Protein AF-U6DXY3-F1 (afdb_monomer_lite)

pLDDT: mean 70.65, std 20.88, range [34.91, 96.94]

Structure (mmCIF, N/CA/C/O backbone):
data_AF-U6DXY3-F1
#
_entry.id   AF-U6DXY3-F1
#
loop_
_atom_site.group_PDB
_atom_site.id
_atom_site.type_symbol
_atom_site.label_atom_id
_atom_site.label_alt_id
_atom_site.label_comp_id
_atom_site.label_asym_id
_atom_site.label_entity_id
_atom_site.label_seq_id
_atom_site.pdbx_PDB_ins_code
_atom_site.Cartn_x
_atom_site.Cartn_y
_atom_site.Cartn_z
_atom_site.occupancy
_atom_site.B_iso_or_equiv
_atom_site.auth_seq_id
_atom_site.auth_comp_id
_atom_site.auth_asym_id
_atom_site.auth_atom_id
_atom_site.pdbx_PDB_model_num
ATOM 1 N N . PRO A 1 1 ? 0.715 0.674 -11.266 1.00 69.19 1 PRO A N 1
ATOM 2 C CA . PRO A 1 1 ? 0.629 0.935 -9.807 1.00 69.19 1 PRO A CA 1
ATOM 3 C C . PRO A 1 1 ? -0.336 -0.079 -9.189 1.00 69.19 1 PRO A C 1
ATOM 5 O O . PRO A 1 1 ? -1.337 -0.380 -9.832 1.00 69.19 1 PRO 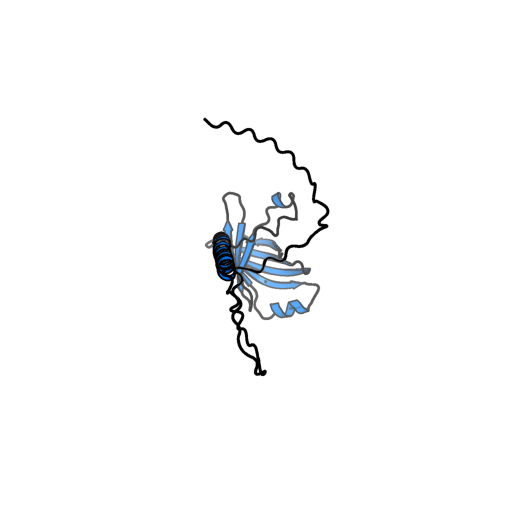A O 1
ATOM 8 N N . ALA A 1 2 ? -0.031 -0.620 -8.008 1.00 84.31 2 ALA A N 1
ATOM 9 C CA . ALA A 1 2 ? -0.928 -1.548 -7.319 1.00 84.31 2 ALA A CA 1
ATOM 10 C C . ALA A 1 2 ? -2.003 -0.777 -6.537 1.00 84.31 2 ALA A C 1
ATOM 12 O O . ALA A 1 2 ? -1.718 0.269 -5.950 1.00 84.31 2 ALA A O 1
ATOM 13 N N . MET A 1 3 ? -3.229 -1.293 -6.516 1.00 90.06 3 MET A N 1
ATOM 14 C CA . MET A 1 3 ? -4.355 -0.703 -5.792 1.00 90.06 3 MET A CA 1
ATOM 15 C C . MET A 1 3 ? -4.796 -1.637 -4.670 1.00 90.06 3 MET A C 1
ATOM 17 O O . MET A 1 3 ? -5.099 -2.799 -4.923 1.00 90.06 3 MET A O 1
ATOM 21 N N . LEU A 1 4 ? -4.872 -1.124 -3.441 1.00 92.75 4 LEU A N 1
ATOM 22 C CA . LEU A 1 4 ? -5.430 -1.842 -2.297 1.00 92.75 4 LEU A CA 1
ATOM 23 C C . LEU A 1 4 ? -6.865 -1.373 -2.043 1.00 92.75 4 LEU A C 1
ATOM 25 O O . LEU A 1 4 ? -7.102 -0.204 -1.736 1.00 92.75 4 LEU A O 1
ATOM 29 N N . ARG A 1 5 ? -7.822 -2.295 -2.126 1.00 92.38 5 ARG A N 1
ATOM 30 C CA . ARG A 1 5 ? -9.240 -2.037 -1.866 1.00 92.38 5 ARG A CA 1
ATOM 31 C C . ARG A 1 5 ? -9.693 -2.795 -0.628 1.00 92.38 5 ARG A C 1
ATOM 33 O O . ARG A 1 5 ? -9.629 -4.018 -0.593 1.00 92.38 5 ARG A O 1
ATOM 40 N N . VAL A 1 6 ? -10.219 -2.083 0.364 1.00 93.12 6 VAL A N 1
ATOM 41 C CA . VAL A 1 6 ? -10.892 -2.706 1.513 1.00 93.12 6 VAL A CA 1
ATOM 42 C C . VAL A 1 6 ? -12.271 -3.186 1.060 1.00 93.12 6 VAL A C 1
ATOM 44 O O . VAL A 1 6 ? -13.089 -2.391 0.599 1.00 93.12 6 VAL A O 1
ATOM 47 N N . THR A 1 7 ? -12.516 -4.490 1.148 1.00 94.38 7 THR A N 1
ATOM 48 C CA . THR A 1 7 ? -13.768 -5.133 0.714 1.00 94.38 7 THR A CA 1
ATOM 49 C C . THR A 1 7 ? -14.725 -5.385 1.871 1.00 94.38 7 THR A C 1
ATOM 51 O O . THR A 1 7 ? -15.931 -5.476 1.655 1.00 94.38 7 THR A O 1
ATOM 54 N N . GLY A 1 8 ? -14.219 -5.445 3.103 1.00 94.06 8 GLY A N 1
ATOM 55 C CA . GLY A 1 8 ? -15.051 -5.564 4.292 1.00 94.06 8 GLY A CA 1
ATOM 56 C C . GLY A 1 8 ? -14.311 -5.149 5.555 1.00 94.06 8 GLY A C 1
ATOM 57 O O . GLY A 1 8 ? -13.118 -5.403 5.699 1.00 94.06 8 GLY A O 1
ATOM 58 N N . PHE A 1 9 ? -15.036 -4.533 6.484 1.00 95.56 9 PHE A N 1
ATOM 59 C CA . PHE A 1 9 ? -14.537 -4.221 7.816 1.00 95.56 9 PHE A CA 1
ATOM 60 C C . PHE A 1 9 ? -15.581 -4.598 8.860 1.00 95.56 9 PHE A C 1
ATOM 62 O O . PHE A 1 9 ? -16.721 -4.136 8.809 1.00 95.56 9 PHE A O 1
ATOM 69 N N . GLN A 1 10 ? -15.192 -5.451 9.801 1.00 95.38 10 GLN A N 1
ATOM 70 C CA . GLN A 1 10 ? -16.027 -5.857 10.921 1.00 95.38 10 GLN A CA 1
ATOM 71 C C . GLN A 1 10 ? -15.566 -5.122 12.176 1.00 95.38 10 GLN A C 1
ATOM 73 O O . GLN A 1 10 ? -14.489 -5.383 12.697 1.00 95.38 10 GLN A O 1
ATOM 78 N N . VAL A 1 11 ? -16.404 -4.218 12.683 1.00 92.31 11 VAL A N 1
ATOM 79 C CA . VAL A 1 11 ? -16.050 -3.340 13.813 1.00 92.31 11 VAL A CA 1
ATOM 80 C C . VAL A 1 11 ? -15.867 -4.120 15.122 1.00 92.31 11 VAL A C 1
ATOM 82 O O . VAL A 1 11 ? -15.010 -3.777 15.922 1.00 92.31 11 VAL A O 1
ATOM 85 N N . VAL A 1 12 ? -16.650 -5.183 15.339 1.00 93.81 12 VAL A N 1
ATOM 86 C CA . VAL A 1 12 ? -16.700 -5.916 16.622 1.00 93.81 12 VAL A CA 1
ATOM 87 C C . VAL A 1 12 ? -15.406 -6.677 16.925 1.00 93.81 12 VAL A C 1
ATOM 89 O O . VAL A 1 12 ? -14.983 -6.747 18.071 1.00 93.81 12 VAL A O 1
ATOM 92 N N . ASN A 1 13 ? -14.786 -7.268 15.907 1.00 94.06 13 ASN A N 1
ATOM 93 C CA . ASN A 1 13 ? -13.568 -8.078 16.031 1.00 94.06 13 ASN A CA 1
ATOM 94 C C . ASN A 1 13 ? -12.378 -7.457 15.281 1.00 94.06 13 ASN A C 1
ATOM 96 O O . ASN A 1 13 ? -11.353 -8.111 15.098 1.00 94.06 13 ASN A O 1
ATOM 100 N N . SER A 1 14 ? -12.563 -6.230 14.794 1.00 95.69 14 SER A N 1
ATOM 101 C CA . SER A 1 14 ? -11.642 -5.483 13.946 1.00 95.69 14 SER A CA 1
ATOM 102 C C . SER A 1 14 ? -11.087 -6.250 12.743 1.00 95.69 14 SER A C 1
ATOM 104 O O . SER A 1 14 ? -9.981 -5.958 12.281 1.00 95.69 14 SER A O 1
ATOM 106 N N . LYS A 1 15 ? -11.827 -7.233 12.215 1.00 96.94 15 LYS A N 1
ATOM 107 C CA . LYS A 1 15 ? -11.388 -7.980 11.034 1.00 96.94 15 LYS A CA 1
ATOM 108 C C . LYS A 1 15 ? -11.514 -7.127 9.783 1.00 96.94 15 LYS A C 1
ATOM 110 O O . LYS A 1 15 ? -12.548 -6.500 9.541 1.00 96.94 15 LYS A O 1
ATOM 115 N N . VAL A 1 16 ? -10.473 -7.160 8.965 1.00 96.69 16 VAL A N 1
ATOM 116 C CA . VAL A 1 16 ? -10.389 -6.437 7.698 1.00 96.69 16 VAL A CA 1
ATOM 117 C C . VAL A 1 16 ? -10.216 -7.444 6.576 1.00 96.69 16 VAL A C 1
ATOM 119 O O . VAL A 1 16 ? -9.318 -8.279 6.631 1.00 96.69 16 VAL A O 1
ATOM 122 N N . ASN A 1 17 ? -11.045 -7.329 5.548 1.00 96.56 17 ASN A N 1
ATOM 123 C CA . ASN A 1 17 ? -10.852 -8.009 4.278 1.00 96.56 17 ASN A CA 1
ATOM 124 C C . ASN A 1 17 ? -10.470 -6.970 3.232 1.00 96.56 17 ASN A C 1
ATOM 126 O O . ASN A 1 17 ? -11.086 -5.902 3.143 1.00 96.56 17 ASN A O 1
ATOM 130 N N . ALA A 1 18 ? -9.457 -7.287 2.438 1.00 95.56 18 ALA A N 1
ATOM 131 C CA . ALA A 1 18 ? -8.990 -6.425 1.373 1.00 95.56 18 ALA A CA 1
ATOM 132 C C . ALA A 1 18 ? -8.620 -7.239 0.133 1.00 95.56 18 ALA A C 1
ATOM 134 O O . ALA A 1 18 ? -8.428 -8.455 0.171 1.00 95.56 18 ALA A O 1
ATOM 135 N N . THR A 1 19 ? -8.552 -6.566 -1.003 1.00 93.94 19 THR A N 1
ATOM 136 C CA . THR A 1 19 ? -8.085 -7.138 -2.261 1.00 93.94 19 THR A CA 1
ATOM 137 C C . THR A 1 19 ? -7.110 -6.158 -2.879 1.00 93.94 19 THR A C 1
ATOM 139 O O . THR A 1 19 ? -7.406 -4.967 -2.992 1.00 93.94 19 THR A O 1
ATOM 142 N N . MET A 1 20 ? -5.927 -6.653 -3.212 1.00 91.25 20 MET A N 1
ATOM 143 C CA . MET A 1 20 ? -4.909 -5.904 -3.923 1.00 91.25 20 MET A CA 1
ATOM 144 C C . MET A 1 20 ? -4.920 -6.326 -5.382 1.00 91.25 20 MET A C 1
ATOM 146 O O . MET A 1 20 ? -4.893 -7.516 -5.680 1.00 91.25 20 MET A O 1
ATOM 150 N N . ILE A 1 21 ? -4.971 -5.344 -6.270 1.00 88.38 21 ILE A N 1
ATOM 151 C CA . ILE A 1 21 ? -4.999 -5.556 -7.712 1.00 88.38 21 ILE A CA 1
ATOM 152 C C . ILE A 1 21 ? -3.763 -4.895 -8.295 1.00 88.38 21 ILE A C 1
ATOM 154 O O . ILE A 1 21 ? -3.490 -3.719 -8.028 1.00 88.38 21 ILE A O 1
ATOM 158 N N . ASP A 1 22 ? -3.019 -5.658 -9.082 1.00 81.31 22 ASP A N 1
ATOM 159 C CA . ASP A 1 22 ? -1.880 -5.158 -9.833 1.00 81.31 22 ASP A CA 1
ATOM 160 C C . ASP A 1 22 ? -2.216 -4.978 -11.325 1.00 81.31 22 ASP A C 1
ATOM 162 O O . ASP A 1 22 ? -3.145 -5.582 -11.858 1.00 81.31 22 ASP A O 1
ATOM 166 N N . HIS A 1 23 ? -1.433 -4.153 -12.024 1.00 76.62 23 HIS A N 1
ATOM 167 C CA . HIS A 1 23 ? -1.570 -3.891 -13.465 1.00 76.62 23 HIS A CA 1
ATOM 168 C C . HIS A 1 23 ? -1.415 -5.147 -14.340 1.00 76.62 23 HIS A C 1
ATOM 170 O O . HIS A 1 23 ? -1.878 -5.168 -15.477 1.00 76.62 23 HIS A O 1
ATOM 176 N N . SER A 1 24 ? -0.792 -6.197 -13.804 1.00 75.00 24 SER A N 1
ATOM 177 C CA . SER A 1 24 ? -0.668 -7.519 -14.423 1.00 75.00 24 SER A CA 1
ATOM 178 C C . SER A 1 24 ? -1.974 -8.334 -14.444 1.00 75.00 24 SER A C 1
ATOM 180 O O . SER A 1 24 ? -2.000 -9.424 -15.016 1.00 75.00 24 SER A O 1
ATOM 182 N N . GLY A 1 25 ? -3.055 -7.838 -13.827 1.00 77.19 25 GLY A N 1
ATOM 183 C CA . GLY A 1 25 ? -4.315 -8.575 -13.674 1.00 77.19 25 GLY A CA 1
ATOM 184 C C . GLY A 1 25 ? -4.266 -9.641 -12.576 1.00 77.19 25 GLY A C 1
ATOM 185 O O . GLY A 1 25 ? -5.143 -10.499 -12.510 1.00 77.19 25 GLY A O 1
ATOM 186 N N . VAL A 1 26 ? -3.233 -9.611 -11.730 1.00 83.88 26 VAL A N 1
ATOM 187 C CA . VAL A 1 26 ? -3.142 -10.449 -10.533 1.00 83.88 26 VAL A CA 1
ATOM 188 C C . VAL A 1 26 ? -3.966 -9.812 -9.417 1.00 83.88 26 VAL A C 1
ATOM 190 O O . VAL A 1 26 ? -3.775 -8.642 -9.071 1.00 83.88 26 VAL A O 1
ATOM 193 N N . GLU A 1 27 ? -4.853 -10.610 -8.837 1.00 89.25 27 GLU A N 1
ATOM 194 C CA . GLU A 1 27 ? -5.651 -10.279 -7.667 1.00 89.25 27 GLU A CA 1
ATOM 195 C C . GLU A 1 27 ? -5.132 -11.048 -6.453 1.00 89.25 27 GLU A C 1
ATOM 197 O O . GLU A 1 27 ? -5.013 -12.274 -6.452 1.00 89.25 27 GLU A O 1
ATOM 202 N N . VAL A 1 28 ? -4.827 -10.314 -5.390 1.00 89.62 28 VAL A N 1
ATOM 203 C CA . VAL A 1 28 ? -4.343 -10.858 -4.124 1.00 89.62 28 VAL A CA 1
ATOM 204 C C . VAL A 1 28 ? -5.384 -10.569 -3.057 1.00 89.62 28 VAL A C 1
ATOM 206 O O . VAL A 1 28 ? -5.652 -9.411 -2.726 1.00 89.62 28 VAL A O 1
ATOM 209 N N . HIS A 1 29 ? -5.971 -11.617 -2.494 1.00 92.25 29 HIS A N 1
ATOM 210 C CA . HIS A 1 29 ? -6.933 -11.488 -1.413 1.00 92.25 29 HIS A CA 1
ATOM 211 C C . HIS A 1 29 ? -6.234 -11.545 -0.058 1.00 92.25 29 HIS A C 1
ATOM 213 O O . HIS A 1 29 ? -5.431 -12.437 0.239 1.00 92.25 29 HIS A O 1
ATOM 219 N N . LEU A 1 30 ? -6.571 -10.557 0.762 1.00 94.19 30 LEU A N 1
ATOM 220 C CA . LEU A 1 30 ? -5.944 -10.281 2.040 1.00 94.19 30 LEU A CA 1
ATOM 221 C C . LEU A 1 30 ? -6.999 -10.294 3.145 1.00 94.19 30 LEU A C 1
ATOM 223 O O . LEU A 1 30 ? -8.102 -9.766 2.976 1.00 94.19 30 LEU A O 1
ATOM 227 N N . ALA A 1 31 ? -6.645 -10.867 4.287 1.00 95.75 31 ALA A N 1
ATOM 228 C CA . ALA A 1 31 ? -7.457 -10.855 5.495 1.00 95.75 31 ALA A CA 1
ATOM 229 C C . ALA A 1 31 ? -6.582 -10.484 6.689 1.00 95.75 31 ALA A C 1
ATOM 231 O O . ALA A 1 31 ? -5.403 -10.828 6.742 1.00 95.75 31 ALA A O 1
ATOM 232 N N . GLY A 1 32 ? -7.139 -9.755 7.644 1.00 96.06 32 GLY A N 1
ATOM 233 C CA . GLY A 1 32 ? -6.320 -9.126 8.661 1.00 96.06 32 GLY A CA 1
ATOM 234 C C . GLY A 1 32 ? -7.082 -8.565 9.840 1.00 96.06 32 GLY A C 1
ATOM 235 O O . GLY A 1 32 ? -8.293 -8.757 9.974 1.00 96.06 32 GLY A O 1
ATOM 236 N N . ILE A 1 33 ? -6.345 -7.866 10.697 1.00 96.38 33 ILE A N 1
ATOM 237 C CA . ILE A 1 33 ? -6.865 -7.245 11.914 1.00 96.38 33 ILE A CA 1
ATOM 238 C C . ILE A 1 33 ? -6.372 -5.802 11.977 1.00 96.38 33 ILE A C 1
ATOM 240 O O . ILE A 1 33 ? -5.185 -5.530 11.784 1.00 96.38 33 ILE A O 1
ATOM 244 N N . TYR A 1 34 ? -7.297 -4.894 12.269 1.00 96.69 34 TYR A N 1
ATOM 245 C CA . TYR A 1 34 ? -7.006 -3.503 12.584 1.00 96.69 34 TYR A CA 1
ATOM 246 C C . TYR A 1 34 ? -6.997 -3.294 14.100 1.00 96.69 34 TYR A C 1
ATOM 248 O O . TYR A 1 34 ? -7.973 -3.583 14.787 1.00 96.69 34 TYR A O 1
ATOM 256 N N . LYS A 1 35 ? -5.907 -2.773 14.644 1.00 96.19 35 LYS A N 1
ATOM 257 C CA . LYS A 1 35 ? -5.818 -2.376 16.047 1.00 96.19 35 LYS A CA 1
ATOM 258 C C . LYS A 1 35 ? -5.971 -0.870 16.124 1.00 96.19 35 LYS A C 1
ATOM 260 O O . LYS A 1 35 ? -5.263 -0.115 15.462 1.00 96.19 35 LYS A O 1
ATOM 265 N N . LYS A 1 36 ? -6.963 -0.427 16.889 1.00 92.25 36 LYS A N 1
ATOM 266 C CA . LYS A 1 36 ? -7.304 0.995 16.973 1.00 92.25 36 LYS A CA 1
ATOM 267 C C . LYS A 1 36 ? -6.374 1.730 17.937 1.00 92.25 36 LYS A C 1
ATOM 269 O O . LYS A 1 36 ? -6.179 2.929 17.783 1.00 92.25 36 LYS A O 1
ATOM 274 N N . GLU A 1 37 ? -5.831 1.017 18.917 1.00 93.75 37 GLU A N 1
ATOM 275 C CA . GLU A 1 37 ? -5.010 1.545 20.007 1.00 93.75 37 GLU A CA 1
ATOM 276 C C . GLU A 1 37 ? -3.726 2.200 19.485 1.00 93.75 37 GLU A C 1
ATOM 278 O O . GLU A 1 37 ? -3.315 3.244 19.986 1.00 93.75 37 GLU A O 1
ATOM 283 N N . ASP A 1 38 ? -3.129 1.604 18.457 1.00 94.88 38 ASP A N 1
ATOM 284 C CA . ASP A 1 38 ? -1.879 2.018 17.820 1.00 94.88 38 ASP A CA 1
ATOM 285 C C . ASP A 1 38 ? -2.046 2.323 16.320 1.00 94.88 38 ASP A C 1
ATOM 287 O O . ASP A 1 38 ? -1.066 2.594 15.633 1.00 94.88 38 ASP A O 1
ATOM 291 N N . PHE A 1 39 ? -3.282 2.322 15.807 1.00 94.62 39 PHE A N 1
ATOM 292 C CA . PHE A 1 39 ? -3.605 2.483 14.382 1.00 94.62 39 PHE A CA 1
ATOM 293 C C . PHE A 1 39 ? -2.899 1.464 13.477 1.00 94.62 39 PHE A C 1
ATOM 295 O O . PHE A 1 39 ? -2.573 1.750 12.321 1.00 94.62 39 PHE A O 1
ATOM 302 N N . HIS A 1 40 ? -2.646 0.268 13.993 1.00 96.56 40 HIS A N 1
ATOM 303 C CA . HIS A 1 40 ? -1.897 -0.763 13.301 1.00 96.56 40 HIS A CA 1
ATOM 304 C C . HIS A 1 40 ? -2.805 -1.654 12.450 1.00 96.56 40 HIS A C 1
ATOM 306 O O . HIS A 1 40 ? -3.839 -2.143 12.905 1.00 96.56 40 HIS A O 1
ATOM 312 N N . LEU A 1 41 ? -2.412 -1.904 11.205 1.00 96.50 41 LEU A N 1
ATOM 313 C CA . LEU A 1 41 ? -3.133 -2.759 10.271 1.00 96.50 41 LEU A CA 1
ATOM 314 C C . LEU A 1 41 ? -2.207 -3.852 9.741 1.00 96.50 41 LEU A C 1
ATOM 316 O O . LEU A 1 41 ? -1.267 -3.584 8.987 1.00 96.50 41 LEU A O 1
ATOM 320 N N . LEU A 1 42 ? -2.540 -5.094 10.092 1.00 96.12 42 LEU A N 1
ATOM 321 C CA . LEU A 1 42 ? -1.882 -6.289 9.582 1.00 96.12 42 LEU A CA 1
ATOM 322 C C . LEU A 1 42 ? -2.817 -7.000 8.605 1.00 96.12 42 LEU A C 1
ATOM 324 O O . LEU A 1 42 ? -3.895 -7.430 9.010 1.00 96.12 42 LEU A O 1
ATOM 328 N N . LEU A 1 43 ? -2.397 -7.152 7.351 1.00 96.06 43 LEU A N 1
ATOM 329 C CA . LEU A 1 43 ? -3.132 -7.854 6.297 1.00 96.06 43 LEU A CA 1
ATOM 330 C C . LEU A 1 43 ? -2.306 -9.033 5.781 1.00 96.06 43 LEU A C 1
ATOM 332 O O . LEU A 1 43 ? -1.242 -8.836 5.207 1.00 96.06 43 LEU A O 1
ATOM 336 N N . GLN A 1 44 ? -2.796 -10.255 5.947 1.00 93.69 44 GLN A N 1
ATOM 337 C CA . GLN A 1 44 ? -2.138 -11.473 5.485 1.00 93.69 44 GLN A CA 1
ATOM 338 C C . GLN A 1 44 ? -2.761 -11.972 4.183 1.00 93.69 44 GLN A C 1
ATOM 340 O O . GLN A 1 44 ? -3.984 -11.961 4.023 1.00 93.69 44 GLN A O 1
ATOM 345 N N . VAL A 1 45 ? -1.919 -12.424 3.257 1.00 91.12 45 VAL A N 1
ATOM 346 C CA . VAL A 1 45 ? -2.364 -13.030 2.000 1.00 91.12 45 VAL A CA 1
ATOM 347 C C . VAL A 1 45 ? -2.904 -14.429 2.279 1.00 91.12 45 VAL A C 1
ATOM 349 O O . VAL A 1 45 ? -2.223 -15.237 2.907 1.00 91.12 45 VAL A O 1
ATOM 352 N N . TYR A 1 46 ? -4.110 -14.728 1.795 1.00 89.06 46 TYR A N 1
ATOM 353 C CA . TYR A 1 46 ? -4.692 -16.073 1.908 1.00 89.06 46 TYR A CA 1
ATOM 354 C C . TYR A 1 46 ? -5.022 -16.706 0.556 1.00 89.06 46 TYR A C 1
ATOM 356 O O . TYR A 1 46 ? -5.128 -17.926 0.457 1.00 89.06 46 TYR A O 1
ATOM 364 N N . GLN A 1 47 ? -5.193 -15.897 -0.490 1.00 87.19 47 GLN A N 1
ATOM 365 C CA . GLN A 1 47 ? -5.522 -16.388 -1.821 1.00 87.19 47 GLN A CA 1
ATOM 366 C C . GLN A 1 47 ? -4.973 -15.445 -2.884 1.00 87.19 47 GLN A C 1
AT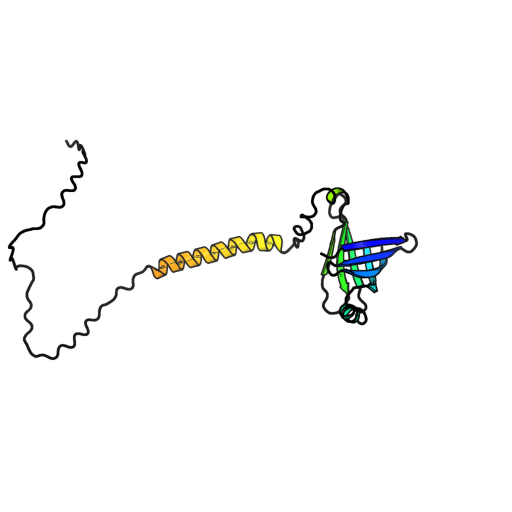OM 368 O O . GLN A 1 47 ? -4.968 -14.228 -2.709 1.00 87.19 47 GLN A O 1
ATOM 373 N N . ILE A 1 48 ? -4.525 -16.023 -3.994 1.00 85.00 48 ILE A N 1
ATOM 374 C CA . ILE A 1 48 ? -4.049 -15.294 -5.165 1.00 85.00 48 ILE A CA 1
ATOM 375 C C . ILE A 1 48 ? -4.726 -15.880 -6.390 1.00 85.00 48 ILE A C 1
ATOM 377 O O . ILE A 1 48 ? -4.732 -17.099 -6.576 1.00 85.00 48 ILE A O 1
ATOM 381 N N . THR A 1 49 ? -5.263 -14.998 -7.218 1.00 83.94 49 THR A N 1
ATOM 382 C CA . THR A 1 49 ? -5.966 -15.320 -8.454 1.00 83.94 49 THR A CA 1
ATOM 383 C C . THR A 1 49 ? -5.310 -14.522 -9.576 1.00 83.94 49 THR A C 1
ATOM 385 O O . THR A 1 49 ? -5.096 -13.323 -9.433 1.00 83.94 49 THR A O 1
ATOM 388 N N . GLY A 1 50 ? -4.952 -15.144 -10.698 1.00 77.12 50 GLY A N 1
ATOM 389 C CA . GLY A 1 50 ? -4.350 -14.401 -11.804 1.00 77.12 50 GLY A CA 1
ATOM 390 C C . GLY A 1 50 ? -4.129 -15.236 -13.064 1.00 77.12 50 GLY A C 1
ATOM 391 O O . GLY A 1 50 ? -4.138 -16.464 -12.994 1.00 77.12 50 GLY A O 1
ATOM 392 N N . PRO A 1 51 ? -3.912 -14.579 -14.217 1.00 69.44 51 PRO A N 1
ATOM 393 C CA . PRO A 1 51 ? -3.813 -15.234 -15.525 1.00 69.44 51 PRO A CA 1
ATOM 394 C C . PRO A 1 51 ? -2.537 -16.072 -15.723 1.00 69.44 51 PRO A C 1
ATOM 396 O O . PRO A 1 51 ? -2.447 -16.822 -16.690 1.00 69.44 51 PRO A O 1
ATOM 399 N N . VAL A 1 52 ? -1.546 -15.958 -14.831 1.00 61.03 52 VAL A N 1
ATOM 400 C CA . VAL A 1 52 ? -0.261 -16.663 -14.933 1.00 61.03 52 VAL A CA 1
ATOM 401 C C . VAL A 1 52 ? 0.033 -17.391 -13.617 1.00 61.03 52 VAL A C 1
ATOM 403 O O . VAL A 1 52 ? 0.434 -16.775 -12.630 1.00 61.03 52 VAL A O 1
ATOM 406 N N . GLU A 1 53 ? -0.116 -18.720 -13.612 1.00 58.59 53 GLU A N 1
ATOM 407 C CA . GLU A 1 53 ? 0.145 -19.599 -12.452 1.00 58.59 53 GLU A CA 1
ATOM 408 C C . GLU A 1 53 ? 1.576 -19.475 -11.886 1.00 58.59 53 GLU A C 1
ATOM 410 O O . GLU A 1 53 ? 1.811 -19.768 -10.715 1.00 58.59 53 GLU A O 1
ATOM 415 N N . ILE A 1 54 ? 2.534 -18.979 -12.681 1.00 55.84 54 ILE A N 1
ATOM 416 C CA . ILE A 1 54 ? 3.960 -18.852 -12.323 1.00 55.84 54 ILE A CA 1
ATOM 417 C C . ILE A 1 54 ? 4.180 -17.881 -11.146 1.00 55.84 54 ILE A C 1
ATOM 419 O O . ILE A 1 54 ? 5.139 -18.037 -10.388 1.00 55.84 54 ILE A O 1
ATOM 423 N N . PHE A 1 55 ? 3.284 -16.911 -10.929 1.00 57.75 55 PHE A N 1
ATOM 424 C CA . PHE A 1 55 ? 3.392 -16.010 -9.776 1.00 57.75 55 PHE A CA 1
ATOM 425 C C . PHE A 1 55 ? 2.957 -16.672 -8.470 1.00 57.75 55 PHE A C 1
ATOM 427 O O . PHE A 1 55 ? 3.507 -16.337 -7.428 1.00 57.75 55 PHE A O 1
ATOM 434 N N . VAL A 1 56 ? 2.053 -17.656 -8.507 1.00 58.53 56 VAL A N 1
ATOM 435 C CA . VAL A 1 56 ? 1.446 -18.263 -7.309 1.00 58.53 56 VAL A CA 1
ATOM 436 C C . VAL A 1 56 ? 2.489 -18.972 -6.434 1.00 58.53 56 VAL A C 1
ATOM 438 O O . VAL A 1 56 ? 2.376 -18.953 -5.209 1.00 58.53 56 VAL A O 1
ATOM 441 N N . ASN A 1 57 ? 3.552 -19.525 -7.031 1.00 55.94 57 ASN A N 1
ATOM 442 C CA . ASN A 1 57 ? 4.603 -20.213 -6.276 1.00 55.94 57 ASN A CA 1
ATOM 443 C C . ASN A 1 57 ? 5.469 -19.276 -5.421 1.00 55.94 57 ASN A C 1
ATOM 445 O O . ASN A 1 57 ? 5.893 -19.686 -4.350 1.00 55.94 57 ASN A O 1
ATOM 449 N N . LYS A 1 58 ? 5.689 -18.014 -5.822 1.00 56.81 58 LYS A N 1
ATOM 450 C CA . LYS A 1 58 ? 6.478 -17.065 -5.002 1.00 56.81 58 LYS A CA 1
ATOM 451 C C . LYS A 1 58 ? 5.772 -16.645 -3.711 1.00 56.81 58 LYS A C 1
ATOM 453 O O . LYS A 1 58 ? 6.413 -16.140 -2.801 1.00 56.81 58 LYS A O 1
ATOM 458 N N . PHE A 1 59 ? 4.456 -16.822 -3.646 1.00 60.53 59 PHE A N 1
ATOM 459 C CA . PHE A 1 59 ? 3.640 -16.378 -2.519 1.00 60.53 59 PHE A CA 1
ATOM 460 C C . PHE A 1 59 ? 3.156 -17.521 -1.623 1.00 60.53 59 PHE A C 1
ATOM 462 O O . PHE A 1 59 ? 2.728 -17.257 -0.501 1.00 60.53 59 PHE A O 1
ATOM 469 N N . LYS A 1 60 ? 3.199 -18.773 -2.099 1.00 57.72 60 LYS A N 1
ATOM 470 C CA . LYS A 1 60 ? 2.737 -19.939 -1.333 1.00 57.72 60 LYS A CA 1
ATOM 471 C C . LYS A 1 60 ? 3.639 -20.287 -0.146 1.00 57.72 60 LYS A C 1
ATOM 473 O O . LYS A 1 60 ? 3.112 -20.734 0.866 1.00 57.72 60 LYS A O 1
ATOM 478 N N . ASP A 1 61 ? 4.943 -20.036 -0.241 1.00 60.03 61 ASP A N 1
ATOM 479 C CA . ASP A 1 61 ? 5.903 -20.480 0.782 1.00 60.03 61 ASP A CA 1
ATOM 480 C C . ASP A 1 61 ? 6.238 -19.398 1.834 1.00 60.03 61 ASP A C 1
ATOM 482 O O . ASP A 1 61 ? 6.615 -19.708 2.965 1.00 60.03 61 ASP A O 1
ATOM 486 N N . ASP A 1 62 ? 6.012 -18.120 1.517 1.00 65.44 62 ASP A N 1
ATOM 487 C CA . ASP A 1 62 ? 6.621 -16.994 2.244 1.00 65.44 62 ASP A CA 1
ATOM 488 C C . ASP A 1 62 ? 5.745 -16.334 3.328 1.00 65.44 62 ASP A C 1
ATOM 490 O O . ASP A 1 62 ? 6.147 -15.321 3.900 1.00 65.44 62 ASP A O 1
ATOM 494 N N . HIS A 1 63 ? 4.562 -16.880 3.643 1.00 76.19 63 HIS A N 1
ATOM 495 C CA . HIS A 1 63 ? 3.640 -16.318 4.653 1.00 76.19 63 HIS A CA 1
ATOM 496 C C . HIS A 1 63 ? 3.451 -14.794 4.522 1.00 76.19 63 HIS A C 1
ATOM 498 O O . HIS A 1 63 ? 3.556 -14.042 5.495 1.00 76.19 63 HIS A O 1
ATOM 504 N N . TRP A 1 64 ? 3.187 -14.337 3.300 1.00 87.38 64 TRP A N 1
ATOM 505 C CA . TRP A 1 64 ? 3.162 -12.917 2.983 1.00 87.38 64 TRP A CA 1
ATOM 506 C C . TRP A 1 64 ? 2.158 -12.113 3.805 1.00 87.38 64 TRP A C 1
ATOM 508 O O . TRP A 1 64 ? 0.973 -12.456 3.881 1.00 87.38 64 TRP A O 1
ATOM 518 N N . ALA A 1 65 ? 2.613 -10.983 4.346 1.00 92.50 65 ALA A N 1
ATOM 519 C CA . ALA A 1 65 ? 1.744 -10.045 5.043 1.00 92.50 65 ALA A CA 1
ATOM 520 C C . ALA A 1 65 ? 2.185 -8.589 4.868 1.00 92.50 65 ALA A C 1
ATOM 522 O O . ALA A 1 65 ? 3.370 -8.282 4.804 1.00 92.50 65 ALA A O 1
ATOM 523 N N . LEU A 1 66 ? 1.222 -7.679 4.831 1.00 94.31 66 LEU A N 1
ATOM 524 C CA . LEU A 1 66 ? 1.427 -6.241 4.895 1.00 94.31 66 LEU A CA 1
ATOM 525 C C . LEU A 1 66 ? 1.263 -5.825 6.350 1.00 94.31 66 LEU A C 1
ATOM 527 O O . LEU A 1 66 ? 0.179 -5.957 6.918 1.00 94.31 66 LEU A O 1
ATOM 531 N N . ASP A 1 67 ? 2.348 -5.371 6.958 1.00 95.25 67 ASP A N 1
ATOM 532 C CA . ASP A 1 67 ? 2.378 -4.925 8.343 1.00 95.25 67 ASP A CA 1
ATOM 533 C C . ASP A 1 67 ? 2.701 -3.429 8.361 1.00 95.25 67 ASP A C 1
ATOM 535 O O . ASP A 1 67 ? 3.765 -3.021 7.890 1.00 95.25 67 ASP A O 1
ATOM 539 N N . GLY A 1 68 ? 1.772 -2.604 8.845 1.00 96.00 68 GLY A N 1
ATOM 540 C CA . GLY A 1 68 ? 1.927 -1.157 8.813 1.00 96.00 68 GLY A CA 1
ATOM 541 C C . GLY A 1 68 ? 0.955 -0.398 9.706 1.00 96.00 68 GLY A C 1
ATOM 542 O O . GLY A 1 68 ? 0.112 -0.979 10.383 1.00 96.00 68 GLY A O 1
ATOM 543 N N . HIS A 1 69 ? 1.059 0.927 9.669 1.00 96.06 69 HIS A N 1
ATOM 544 C CA . HIS A 1 69 ? 0.229 1.850 10.440 1.00 96.06 69 HIS A CA 1
ATOM 545 C C . HIS A 1 69 ? -0.605 2.733 9.516 1.00 96.06 69 HIS A C 1
ATOM 547 O O . HIS A 1 69 ? -0.178 3.071 8.406 1.00 96.06 69 HIS A O 1
ATOM 553 N N . VAL A 1 70 ? -1.792 3.105 9.990 1.00 93.12 70 VAL A N 1
ATOM 554 C CA . VAL A 1 70 ? -2.722 3.995 9.298 1.00 93.12 70 VAL A CA 1
ATOM 555 C C . VAL A 1 70 ? -2.665 5.380 9.937 1.00 93.12 70 VAL A C 1
ATOM 557 O O . VAL A 1 70 ? -2.955 5.535 11.119 1.00 93.12 70 VAL A O 1
ATOM 560 N N . SER A 1 71 ? -2.309 6.402 9.166 1.00 91.06 71 SER A N 1
ATOM 561 C CA . SER A 1 71 ? -2.216 7.790 9.629 1.00 91.06 71 SER A CA 1
ATOM 562 C C . SER A 1 71 ? -3.052 8.734 8.761 1.00 91.06 71 SER A C 1
ATOM 564 O O . SER A 1 71 ? -3.436 8.402 7.640 1.00 91.06 71 SER A O 1
ATOM 566 N N . SER A 1 72 ? -3.362 9.917 9.296 1.00 87.12 72 SER A N 1
ATOM 567 C CA . SER A 1 72 ? -3.986 11.018 8.554 1.00 87.12 72 SER A CA 1
ATOM 568 C C . SER A 1 72 ? -2.913 12.059 8.244 1.00 87.12 72 SER A C 1
ATOM 570 O O . SER A 1 72 ? -2.274 12.558 9.168 1.00 87.12 72 SER A O 1
ATOM 572 N N . GLU A 1 73 ? -2.701 12.383 6.969 1.00 74.62 73 GLU A N 1
ATOM 573 C CA . GLU A 1 73 ? -1.602 13.266 6.533 1.00 74.62 73 GLU A CA 1
ATOM 574 C C . GLU A 1 73 ? -1.907 14.756 6.763 1.00 74.62 73 GLU A C 1
ATOM 576 O O . GLU A 1 73 ? -1.005 15.573 6.925 1.00 74.62 73 GLU A O 1
ATOM 581 N N . SER A 1 74 ? -3.186 15.133 6.804 1.00 63.38 74 SER A N 1
ATOM 582 C CA . SER A 1 74 ? -3.604 16.527 6.963 1.00 63.38 74 SER A CA 1
ATOM 583 C C . SER A 1 74 ? -5.013 16.634 7.562 1.00 63.38 74 SER A C 1
ATOM 585 O O . SER A 1 74 ? -5.771 15.658 7.529 1.00 63.38 74 SER A O 1
ATOM 587 N N . PRO A 1 75 ? -5.425 17.821 8.051 1.00 59.09 75 PRO A N 1
ATOM 588 C CA . PRO A 1 75 ? -6.823 18.100 8.400 1.00 59.09 75 PRO A CA 1
ATOM 589 C C . PRO A 1 75 ? -7.801 17.981 7.208 1.00 59.09 75 PRO A C 1
ATOM 591 O O . PRO A 1 75 ? -9.006 18.110 7.406 1.00 59.09 75 PRO A O 1
ATOM 594 N N . GLY A 1 76 ? -7.304 17.721 5.988 1.00 59.28 76 GLY A N 1
ATOM 595 C CA . GLY A 1 76 ? -8.074 17.543 4.753 1.00 59.28 76 GLY A CA 1
ATOM 596 C C . GLY A 1 76 ? -8.538 16.111 4.450 1.00 59.28 76 GLY A C 1
ATOM 597 O O . GLY A 1 76 ? -9.181 15.902 3.428 1.00 59.28 76 GLY A O 1
ATOM 598 N N . GLY A 1 77 ? -8.261 15.127 5.317 1.00 67.19 77 GLY A N 1
ATOM 599 C CA . GLY A 1 77 ? -8.936 13.819 5.276 1.00 67.19 77 GLY A CA 1
ATOM 600 C C . GLY A 1 77 ? -8.306 12.735 4.391 1.00 67.19 77 GLY A C 1
ATOM 601 O O . GLY A 1 77 ? -8.967 11.737 4.094 1.00 67.19 77 GLY A O 1
ATOM 602 N N . THR A 1 78 ? -7.041 12.881 3.985 1.00 80.81 78 THR A N 1
ATOM 603 C CA . THR A 1 78 ? -6.303 11.805 3.304 1.00 80.81 78 THR A CA 1
ATOM 604 C C . THR A 1 78 ? -5.706 10.826 4.318 1.00 80.81 78 THR A C 1
ATOM 606 O O . THR A 1 78 ? -4.992 11.211 5.245 1.00 80.81 78 THR A O 1
ATOM 609 N N . PHE A 1 79 ? -6.006 9.537 4.133 1.00 87.19 79 PHE A N 1
ATOM 610 C CA . PHE A 1 79 ? -5.474 8.450 4.956 1.00 87.19 79 PHE A CA 1
ATOM 611 C C . PHE A 1 79 ? -4.318 7.761 4.239 1.00 87.19 79 PHE A C 1
ATOM 613 O O . PHE A 1 79 ? -4.423 7.455 3.049 1.00 87.19 79 PHE A O 1
ATOM 620 N N . ILE A 1 80 ? -3.248 7.479 4.973 1.00 91.88 80 ILE A N 1
ATOM 621 C CA . ILE A 1 80 ? -2.076 6.750 4.492 1.00 91.88 80 ILE A CA 1
ATOM 622 C C . ILE A 1 80 ? -1.969 5.450 5.270 1.00 91.88 80 ILE A C 1
ATOM 624 O O . ILE A 1 80 ? -2.074 5.449 6.490 1.00 91.88 80 ILE A O 1
ATOM 628 N N . TYR A 1 81 ? -1.728 4.352 4.568 1.00 93.94 81 TYR A N 1
ATOM 629 C CA . TYR A 1 81 ? -1.340 3.075 5.142 1.00 93.94 81 TYR A CA 1
ATOM 630 C C . TYR A 1 81 ? 0.090 2.751 4.712 1.00 93.94 81 TYR A C 1
ATOM 632 O O . TYR A 1 81 ? 0.338 2.483 3.538 1.00 93.94 81 TYR A O 1
ATOM 640 N N . GLN A 1 82 ? 1.034 2.797 5.649 1.00 94.81 82 GLN A N 1
ATOM 641 C CA . GLN A 1 82 ? 2.463 2.631 5.370 1.00 94.81 82 GLN A CA 1
ATOM 642 C C . GLN A 1 82 ? 3.100 1.598 6.290 1.00 94.81 82 GLN A C 1
ATOM 644 O O . GLN A 1 82 ? 2.748 1.502 7.467 1.00 94.81 82 GLN A O 1
ATOM 649 N N . GLY A 1 83 ? 4.058 0.840 5.771 1.00 94.44 83 GLY A N 1
ATOM 650 C CA . GLY A 1 83 ? 4.636 -0.265 6.519 1.00 94.44 83 GLY A CA 1
ATOM 651 C C . GLY A 1 83 ? 5.675 -1.056 5.746 1.00 94.44 83 GLY A C 1
ATOM 652 O O . GLY A 1 83 ? 6.293 -0.554 4.808 1.00 94.44 83 GLY A O 1
ATOM 653 N N . SER A 1 84 ? 5.863 -2.306 6.151 1.00 92.75 84 SER A N 1
ATOM 654 C CA . SER A 1 84 ? 6.765 -3.264 5.519 1.00 92.75 84 SER A CA 1
ATOM 655 C C . SER A 1 84 ? 6.032 -4.538 5.147 1.00 92.75 84 SER A C 1
ATOM 657 O O . SER A 1 84 ? 5.195 -5.043 5.900 1.00 92.75 84 SER A O 1
ATOM 659 N N . VAL A 1 85 ? 6.388 -5.086 3.996 1.00 91.94 85 VAL A N 1
ATOM 660 C CA . VAL A 1 85 ? 5.916 -6.400 3.588 1.00 91.94 85 VAL A CA 1
ATOM 661 C C . VAL A 1 85 ? 6.761 -7.465 4.289 1.00 91.94 85 VAL A C 1
ATOM 663 O O . VAL A 1 85 ? 7.985 -7.478 4.172 1.00 91.94 85 VAL A O 1
ATOM 666 N N . LYS A 1 86 ? 6.108 -8.376 5.003 1.00 88.88 86 LYS A N 1
ATOM 667 C CA . LYS A 1 86 ? 6.702 -9.614 5.507 1.00 88.88 86 LYS A CA 1
ATOM 668 C C . LYS A 1 86 ? 6.724 -10.628 4.367 1.00 88.88 86 LYS A C 1
ATOM 670 O O . LYS A 1 86 ? 5.667 -10.975 3.855 1.00 88.88 86 LYS A O 1
ATOM 675 N N . GLY A 1 87 ? 7.917 -11.054 3.970 1.00 82.75 87 GLY A N 1
ATOM 676 C CA . GLY A 1 87 ? 8.177 -12.008 2.888 1.00 82.75 87 GLY A CA 1
ATOM 677 C C . GLY A 1 87 ? 9.616 -11.845 2.394 1.00 82.75 87 GLY A C 1
ATOM 678 O O . GLY A 1 87 ? 10.206 -10.770 2.570 1.00 82.75 87 GLY A O 1
ATOM 679 N N . GLN A 1 88 ? 10.219 -12.875 1.800 1.00 78.38 88 GLN A N 1
ATOM 680 C CA . GLN A 1 88 ? 11.618 -12.788 1.390 1.00 78.38 88 GLN A CA 1
ATOM 681 C C . GLN A 1 88 ? 11.765 -11.871 0.167 1.00 78.38 88 GLN A C 1
ATOM 683 O O . GLN A 1 88 ? 11.182 -12.104 -0.886 1.00 78.38 88 GLN A O 1
ATOM 688 N N . GLY A 1 89 ? 12.583 -10.823 0.288 1.00 77.44 89 GLY A N 1
ATOM 689 C CA . GLY A 1 89 ? 12.873 -9.912 -0.826 1.00 77.44 89 GLY A CA 1
ATOM 690 C C . GLY A 1 89 ? 11.892 -8.749 -0.994 1.00 77.44 89 GLY A C 1
ATOM 691 O O . GLY A 1 89 ? 11.983 -8.038 -1.994 1.00 77.44 89 GLY A O 1
ATOM 692 N N . PHE A 1 90 ? 11.001 -8.516 -0.025 1.00 82.19 90 PHE A N 1
ATOM 693 C CA . PHE A 1 90 ? 10.103 -7.359 -0.029 1.00 82.19 90 PHE A CA 1
ATOM 694 C C . PHE A 1 90 ? 10.568 -6.252 0.917 1.00 82.19 90 PHE A C 1
ATOM 696 O O . PHE A 1 90 ? 11.330 -6.477 1.856 1.00 82.19 90 PHE A O 1
ATOM 703 N N . GLY A 1 91 ? 10.146 -5.026 0.608 1.00 88.06 91 GLY A N 1
ATOM 704 C CA . GLY A 1 91 ? 10.575 -3.807 1.283 1.00 88.06 91 GLY A CA 1
ATOM 705 C C . GLY A 1 91 ? 9.426 -3.056 1.949 1.00 88.06 91 GLY A C 1
ATOM 706 O O . GLY A 1 91 ? 8.396 -3.619 2.322 1.00 88.06 91 GLY A O 1
ATOM 707 N N . GLN A 1 92 ? 9.625 -1.750 2.094 1.00 92.62 92 GLN A N 1
ATOM 708 C CA . GLN A 1 92 ? 8.606 -0.841 2.603 1.00 92.62 92 GLN A CA 1
ATOM 709 C C . GLN A 1 92 ? 7.556 -0.531 1.533 1.00 92.62 92 GLN A C 1
ATOM 711 O O . GLN A 1 92 ? 7.856 -0.519 0.338 1.00 92.62 92 GLN A O 1
ATOM 716 N N . PHE A 1 93 ? 6.332 -0.254 1.970 1.00 91.81 93 PHE A N 1
ATOM 717 C CA . PHE A 1 93 ? 5.220 0.137 1.111 1.00 91.81 93 PHE A CA 1
ATOM 718 C C . PHE A 1 93 ? 4.471 1.337 1.698 1.00 91.81 93 PHE A C 1
ATOM 720 O O . PHE A 1 93 ? 4.521 1.598 2.903 1.00 91.81 93 PHE A O 1
ATOM 727 N N . GLY A 1 94 ? 3.729 2.032 0.837 1.00 92.31 94 GLY A N 1
ATOM 728 C CA . GLY A 1 94 ? 2.815 3.100 1.221 1.00 92.31 94 GLY A CA 1
ATOM 729 C C . GLY A 1 94 ? 1.618 3.147 0.280 1.00 92.31 94 GLY A C 1
ATOM 730 O O . GLY A 1 94 ? 1.782 3.243 -0.935 1.00 92.31 94 GLY A O 1
ATOM 731 N N . PHE A 1 95 ? 0.418 3.083 0.845 1.00 90.94 95 PHE A N 1
ATOM 732 C CA . PHE A 1 95 ? -0.845 3.290 0.153 1.00 90.94 95 PHE A CA 1
ATOM 733 C C . PHE A 1 95 ? -1.455 4.598 0.627 1.00 90.94 95 PHE A C 1
ATOM 735 O O . PHE A 1 95 ? -1.676 4.787 1.820 1.00 90.94 95 PHE A O 1
ATOM 742 N N . GLN A 1 96 ? -1.771 5.481 -0.308 1.00 89.94 96 GLN A N 1
ATOM 743 C CA . GLN A 1 96 ? -2.565 6.668 -0.032 1.00 89.94 96 GLN A CA 1
ATOM 744 C C . GLN A 1 96 ? -4.001 6.395 -0.468 1.00 89.94 96 GLN A C 1
ATOM 746 O O . GLN A 1 96 ? -4.244 5.833 -1.541 1.00 89.94 96 GLN A O 1
ATOM 751 N N . ARG A 1 97 ? -4.967 6.762 0.372 1.00 87.44 97 ARG A N 1
ATOM 752 C CA . ARG A 1 97 ? -6.381 6.653 0.029 1.00 87.44 97 ARG A CA 1
ATOM 753 C C . ARG A 1 97 ? -6.668 7.545 -1.176 1.00 87.44 97 ARG A C 1
ATOM 755 O O . ARG A 1 97 ? -6.510 8.758 -1.101 1.00 87.44 97 ARG A O 1
ATOM 762 N N . LEU A 1 98 ? -7.151 6.929 -2.250 1.00 81.00 98 LEU A N 1
ATOM 763 C CA . LEU A 1 98 ? -7.736 7.634 -3.383 1.00 81.00 98 LEU A CA 1
ATOM 764 C C . LEU A 1 98 ? -9.038 8.285 -2.898 1.00 81.00 98 LEU A C 1
ATOM 766 O O . LEU A 1 98 ? -9.990 7.581 -2.547 1.00 81.00 98 LEU A O 1
ATOM 770 N N . ASP A 1 99 ? -9.063 9.615 -2.803 1.00 68.50 99 ASP A N 1
ATOM 771 C CA . ASP A 1 99 ? -10.309 10.334 -2.550 1.00 68.50 99 ASP A CA 1
ATOM 772 C C . ASP A 1 99 ? -11.164 10.286 -3.820 1.00 68.50 99 ASP A C 1
ATOM 774 O O . ASP A 1 99 ? -10.699 10.605 -4.916 1.00 68.50 99 ASP A O 1
ATOM 778 N N . LEU A 1 100 ? -12.422 9.871 -3.676 1.00 55.62 100 LEU A N 1
ATOM 779 C CA . LEU A 1 100 ? -13.345 9.682 -4.795 1.00 55.62 100 LEU A CA 1
ATOM 780 C C . LEU A 1 100 ? -13.607 10.999 -5.545 1.00 55.62 100 LEU A C 1
ATOM 782 O O . LEU A 1 100 ? -13.954 10.972 -6.719 1.00 55.62 100 LEU A O 1
ATOM 786 N N . ARG A 1 101 ? -13.385 12.143 -4.883 1.00 53.53 101 ARG A N 1
ATOM 787 C CA . ARG A 1 101 ? -13.479 13.484 -5.479 1.00 53.53 101 ARG A CA 1
ATOM 788 C C . ARG A 1 101 ? -12.368 13.804 -6.480 1.00 53.53 101 ARG A C 1
ATOM 790 O O . ARG A 1 101 ? -12.577 14.641 -7.347 1.00 53.53 101 ARG A O 1
ATOM 797 N N . LEU A 1 102 ? -11.209 13.153 -6.376 1.00 50.19 102 LEU A N 1
ATOM 798 C CA . LEU A 1 102 ? -10.075 13.372 -7.282 1.00 50.19 102 LEU A CA 1
ATOM 799 C C . LEU A 1 102 ? -10.139 12.489 -8.534 1.00 50.19 102 LEU A C 1
ATOM 801 O O . LEU A 1 102 ? -9.487 12.796 -9.523 1.00 50.19 102 LEU A O 1
ATOM 805 N N . LEU A 1 103 ? -10.935 11.414 -8.522 1.00 50.78 103 LEU A N 1
ATOM 806 C CA . LEU A 1 103 ? -11.073 10.518 -9.674 1.00 50.78 103 LEU A CA 1
ATOM 807 C C . LEU A 1 103 ? -11.906 11.140 -10.814 1.00 50.78 103 LEU A C 1
ATOM 809 O O . LEU A 1 103 ? -11.746 10.746 -11.965 1.00 50.78 103 LEU A O 1
ATOM 813 N N . GLU A 1 104 ? -12.762 12.125 -10.516 1.00 48.47 104 GLU A N 1
ATOM 814 C CA . GLU A 1 104 ? -13.451 12.928 -11.543 1.00 48.47 104 GLU A CA 1
ATOM 815 C C . GLU A 1 104 ? -12.518 13.934 -12.233 1.00 48.47 104 GLU A C 1
ATOM 817 O O . GLU A 1 104 ? -12.803 14.371 -13.347 1.00 48.47 104 GLU A O 1
ATOM 822 N N . SER A 1 105 ? -11.384 14.276 -11.615 1.00 46.19 105 SER A N 1
ATOM 823 C CA . SER A 1 105 ? -10.390 15.194 -12.168 1.00 46.19 105 SER A CA 1
ATOM 824 C C . SER A 1 105 ? -9.107 14.445 -12.537 1.00 46.19 105 SER A C 1
ATOM 826 O O . SER A 1 105 ? -8.128 14.454 -11.798 1.00 46.19 105 SER A O 1
ATOM 828 N N . ASP A 1 106 ? -9.116 13.858 -13.729 1.00 41.66 106 ASP A N 1
ATOM 829 C CA . ASP A 1 106 ? -7.924 13.512 -14.510 1.00 41.66 106 ASP A CA 1
ATOM 830 C C . ASP A 1 106 ? -7.138 12.234 -14.079 1.00 41.66 106 ASP A C 1
ATOM 832 O O . ASP A 1 106 ? -6.372 12.244 -13.106 1.00 41.66 106 ASP A O 1
ATOM 836 N N . PRO A 1 107 ? -7.258 11.112 -14.827 1.00 48.31 107 PRO A N 1
ATOM 837 C CA . PRO A 1 107 ? -6.574 9.842 -14.534 1.00 48.31 107 PRO A CA 1
ATOM 838 C C . PRO A 1 107 ? -5.039 9.876 -14.713 1.00 48.31 107 PRO A C 1
ATOM 840 O O . PRO A 1 107 ? -4.356 8.922 -14.337 1.00 48.31 107 PRO A O 1
ATOM 843 N N . GLU A 1 108 ? -4.472 10.971 -15.225 1.00 46.41 108 GLU A N 1
ATOM 844 C CA . GLU A 1 108 ? -3.040 11.121 -15.544 1.00 46.41 108 GLU A CA 1
ATOM 845 C C . GLU A 1 108 ? -2.161 11.592 -14.359 1.00 46.41 108 GLU A C 1
ATOM 847 O O . GLU A 1 108 ? -0.937 11.733 -14.481 1.00 46.41 108 GLU A O 1
ATOM 852 N N . SER A 1 109 ? -2.745 11.853 -13.183 1.00 43.78 109 SER A N 1
ATOM 853 C CA . SER A 1 109 ? -2.026 12.437 -12.032 1.00 43.78 109 SER A CA 1
ATOM 854 C C . SER A 1 109 ? -1.479 11.418 -11.014 1.00 43.78 109 SER A C 1
ATOM 856 O O . SER A 1 109 ? -0.606 11.753 -10.209 1.00 43.78 109 SER A O 1
ATOM 858 N N . ILE A 1 110 ? -1.905 10.151 -11.089 1.00 50.88 110 ILE A N 1
ATOM 859 C CA . ILE A 1 110 ? -1.642 9.101 -10.078 1.00 50.88 110 ILE A CA 1
ATOM 860 C C . ILE A 1 110 ? -0.145 8.707 -9.985 1.00 50.88 110 ILE A C 1
ATOM 862 O O . ILE A 1 110 ? 0.285 8.073 -9.023 1.00 50.88 110 ILE A O 1
ATOM 866 N N . GLY A 1 111 ? 0.687 9.113 -1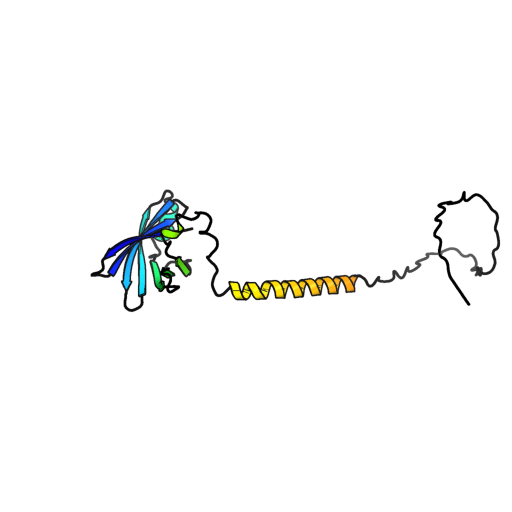0.950 1.00 45.69 111 GLY A N 1
ATOM 867 C CA . GLY A 1 111 ? 2.110 8.754 -11.014 1.00 45.69 111 GLY A CA 1
ATOM 868 C C . GLY A 1 111 ? 3.113 9.769 -10.448 1.00 45.69 111 GLY A C 1
ATOM 869 O O . GLY A 1 111 ? 4.297 9.444 -10.390 1.00 45.69 111 GLY A O 1
ATOM 870 N N . ARG A 1 112 ? 2.706 10.991 -10.063 1.00 42.16 112 ARG A N 1
ATOM 871 C CA . ARG A 1 112 ? 3.664 12.098 -9.814 1.00 42.16 112 ARG A CA 1
ATOM 872 C C . ARG A 1 112 ? 3.943 12.465 -8.352 1.00 42.16 112 ARG A C 1
ATOM 874 O O . ARG A 1 112 ? 4.844 13.263 -8.114 1.00 42.16 112 ARG A O 1
ATOM 881 N N . HIS A 1 113 ? 3.261 11.860 -7.379 1.00 43.84 113 HIS A N 1
ATOM 882 C CA . HIS A 1 113 ? 3.392 12.237 -5.961 1.00 43.84 113 HIS A CA 1
ATOM 883 C C . HIS A 1 113 ? 3.889 11.124 -5.026 1.00 43.84 113 HIS A C 1
ATOM 885 O O . HIS A 1 113 ? 3.716 11.213 -3.817 1.00 43.84 113 HIS A O 1
ATOM 891 N N . PHE A 1 114 ? 4.612 10.126 -5.540 1.00 45.03 114 PHE A N 1
ATOM 892 C CA . PHE A 1 114 ? 5.459 9.280 -4.686 1.00 45.03 114 PHE A CA 1
ATOM 893 C C . PHE A 1 114 ? 6.837 9.928 -4.494 1.00 45.03 114 PHE A C 1
ATOM 895 O O . PHE A 1 114 ? 7.874 9.374 -4.857 1.00 45.03 114 PHE A O 1
ATOM 902 N N . ALA A 1 115 ? 6.848 11.141 -3.938 1.00 43.47 115 ALA A N 1
ATOM 903 C CA . ALA A 1 115 ? 8.070 11.786 -3.486 1.00 43.47 115 ALA A CA 1
ATOM 904 C C . ALA A 1 115 ? 8.354 11.322 -2.056 1.00 43.47 115 ALA A C 1
ATOM 906 O O . ALA A 1 115 ? 7.736 11.745 -1.087 1.00 43.47 115 ALA A O 1
ATOM 907 N N . SER A 1 116 ? 9.303 10.401 -1.954 1.00 41.25 116 SER A N 1
ATOM 908 C CA . SER A 1 116 ? 10.000 10.025 -0.733 1.00 41.25 116 SER A CA 1
ATOM 909 C C . SER A 1 116 ? 10.405 11.292 0.046 1.00 41.25 116 SER A C 1
ATOM 911 O O . SER A 1 116 ? 11.342 12.004 -0.330 1.00 41.25 116 SER A O 1
ATOM 913 N N . ASN A 1 117 ? 9.681 11.581 1.133 1.00 53.00 117 ASN A N 1
ATOM 914 C CA . ASN A 1 117 ? 9.782 12.799 1.956 1.00 53.00 117 ASN A CA 1
ATOM 915 C C . ASN A 1 117 ? 11.094 12.912 2.767 1.00 53.00 117 ASN A C 1
ATOM 917 O O . ASN A 1 117 ? 11.158 13.547 3.814 1.00 53.00 117 ASN A O 1
ATOM 921 N N . SER A 1 118 ? 12.180 12.312 2.288 1.00 49.00 118 SER A N 1
ATOM 922 C CA . SER A 1 118 ? 13.518 12.415 2.888 1.00 49.00 118 SER A CA 1
ATOM 923 C C . SER A 1 118 ? 14.619 12.526 1.833 1.00 49.00 118 SER A C 1
ATOM 925 O O . SER A 1 118 ? 15.653 13.137 2.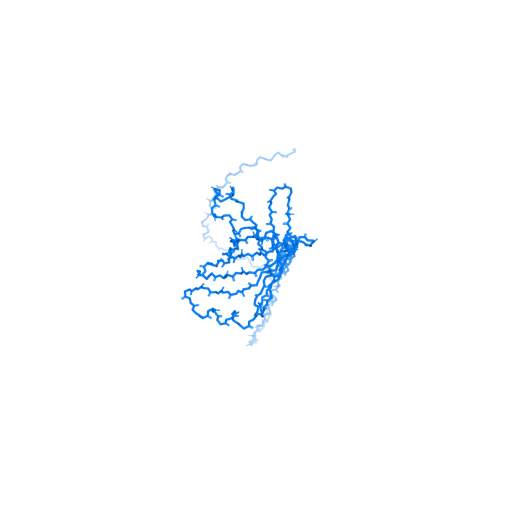084 1.00 49.00 118 SER A O 1
ATOM 927 N 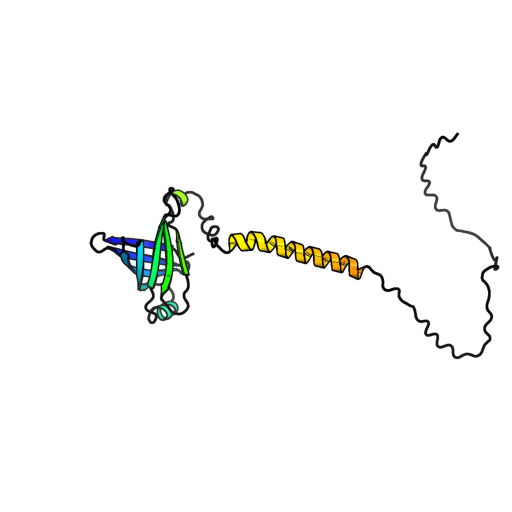N . SER A 1 119 ? 14.391 12.000 0.624 1.00 58.38 119 SER A N 1
ATOM 928 C CA . SER A 1 119 ? 15.343 12.072 -0.491 1.00 58.38 119 SER A CA 1
ATOM 929 C C . SER A 1 119 ? 15.135 13.305 -1.376 1.00 58.38 119 SER A C 1
ATOM 931 O O . SER A 1 119 ? 16.101 13.798 -1.953 1.00 58.38 119 SER A O 1
ATOM 933 N N . SER A 1 120 ? 13.917 13.863 -1.436 1.00 61.88 120 SER A N 1
ATOM 934 C CA . SER A 1 120 ? 13.618 15.016 -2.299 1.00 61.88 120 SER A CA 1
ATOM 935 C C . SER A 1 120 ? 14.304 16.312 -1.848 1.00 61.88 120 SER A C 1
ATOM 937 O O . SER A 1 120 ? 14.759 17.075 -2.694 1.00 61.88 120 SER A O 1
ATOM 939 N N . VAL A 1 121 ? 14.430 16.560 -0.537 1.00 60.91 121 VAL A N 1
ATOM 940 C CA . VAL A 1 121 ? 15.156 17.739 -0.017 1.00 60.91 121 VAL A CA 1
ATOM 941 C C . VAL A 1 121 ? 16.653 17.605 -0.290 1.00 60.91 121 VAL A C 1
ATOM 943 O O . VAL A 1 121 ? 17.285 18.541 -0.776 1.00 60.91 121 VAL A O 1
ATOM 946 N N . ALA A 1 122 ? 17.216 16.420 -0.036 1.00 63.09 122 ALA A N 1
ATOM 947 C CA . ALA A 1 122 ? 18.626 16.152 -0.285 1.00 63.09 122 ALA A CA 1
ATOM 948 C C . ALA A 1 122 ? 18.960 16.253 -1.781 1.00 63.09 122 ALA A C 1
ATOM 950 O O . ALA A 1 122 ? 19.933 16.909 -2.137 1.00 63.09 122 ALA A O 1
ATOM 951 N N . ALA A 1 123 ? 18.133 15.686 -2.665 1.00 70.50 123 ALA A N 1
ATOM 952 C CA . ALA A 1 123 ? 18.321 15.785 -4.111 1.00 70.50 123 ALA A CA 1
ATOM 953 C C . ALA A 1 123 ? 18.165 17.227 -4.623 1.00 70.50 123 ALA A C 1
ATOM 955 O O . ALA A 1 123 ? 18.981 17.672 -5.432 1.00 70.50 123 ALA A O 1
ATOM 956 N N . ALA A 1 124 ? 17.183 17.980 -4.111 1.00 74.06 124 ALA A N 1
ATOM 957 C CA . ALA A 1 124 ? 16.964 19.378 -4.487 1.00 74.06 124 ALA A CA 1
ATOM 958 C C . ALA A 1 124 ? 18.166 20.282 -4.164 1.00 74.06 124 ALA A C 1
ATOM 960 O O . ALA A 1 124 ? 18.392 21.264 -4.865 1.00 74.06 124 ALA A O 1
ATOM 961 N N . ILE A 1 125 ? 18.952 19.942 -3.138 1.00 78.38 125 ILE A N 1
ATOM 962 C CA . ILE A 1 125 ? 20.142 20.705 -2.731 1.00 78.38 125 ILE A CA 1
ATOM 963 C C . ILE A 1 125 ? 21.423 20.130 -3.359 1.00 78.38 125 ILE A C 1
ATOM 965 O O . ILE A 1 125 ? 22.295 20.878 -3.802 1.00 78.38 125 ILE A O 1
ATOM 969 N N . LEU A 1 126 ? 21.549 18.804 -3.442 1.00 83.44 126 LEU A N 1
ATOM 970 C CA . LEU A 1 126 ? 22.759 18.130 -3.917 1.00 83.44 126 LEU A CA 1
ATOM 971 C C . LEU A 1 126 ? 22.965 18.304 -5.427 1.00 83.44 126 LEU A C 1
ATOM 973 O O . LEU A 1 126 ? 24.089 18.542 -5.864 1.00 83.44 126 LEU A O 1
ATOM 977 N N . VAL A 1 127 ? 21.899 18.221 -6.229 1.00 84.56 127 VAL A N 1
ATOM 978 C CA . VAL A 1 127 ? 21.978 18.343 -7.696 1.00 84.56 127 VAL A CA 1
ATOM 979 C C . VAL A 1 127 ? 22.544 19.700 -8.146 1.00 84.56 127 VAL A C 1
ATOM 981 O O . VAL A 1 127 ? 23.520 19.692 -8.902 1.00 84.56 127 VAL A O 1
ATOM 984 N N . PRO A 1 128 ? 22.033 20.862 -7.684 1.00 87.88 128 PRO A N 1
ATOM 985 C CA . PRO A 1 128 ? 22.620 22.148 -8.059 1.00 87.88 128 PRO A CA 1
ATOM 986 C C . PRO A 1 128 ? 24.051 22.311 -7.529 1.00 87.88 128 PRO A C 1
ATOM 988 O O . PRO A 1 128 ? 24.899 22.865 -8.226 1.00 87.88 128 PRO A O 1
ATOM 991 N N . PHE A 1 129 ? 24.363 21.780 -6.343 1.00 89.81 129 PHE A N 1
ATOM 992 C CA . PHE A 1 129 ? 25.710 21.854 -5.776 1.00 89.81 129 PHE A CA 1
ATOM 993 C C . PHE A 1 129 ? 26.744 21.064 -6.597 1.00 89.81 129 PHE A C 1
ATOM 995 O O . PHE A 1 129 ? 27.797 21.596 -6.954 1.00 89.81 129 PHE A O 1
ATOM 1002 N N . ILE A 1 130 ? 26.429 19.819 -6.968 1.00 90.88 130 ILE A N 1
ATOM 1003 C CA . ILE A 1 130 ? 27.303 18.981 -7.803 1.00 90.88 130 ILE A CA 1
ATOM 1004 C C . ILE A 1 130 ? 27.448 19.571 -9.212 1.00 90.88 130 ILE A C 1
ATOM 1006 O O . ILE A 1 130 ? 28.554 19.590 -9.754 1.00 90.88 130 ILE A O 1
ATOM 1010 N N . ALA A 1 131 ? 26.375 20.125 -9.784 1.00 92.06 131 ALA A N 1
ATOM 1011 C CA . ALA A 1 131 ? 26.436 20.804 -11.076 1.00 92.06 131 ALA A CA 1
ATOM 1012 C C . ALA A 1 131 ? 27.390 22.013 -11.055 1.00 92.06 131 ALA A C 1
ATOM 1014 O O . ALA A 1 131 ? 28.177 22.184 -11.988 1.00 92.06 131 ALA A O 1
ATOM 1015 N N . LEU A 1 132 ? 27.382 22.812 -9.980 1.00 93.25 132 LEU A N 1
ATOM 1016 C CA . LEU A 1 132 ? 28.297 23.948 -9.816 1.00 93.25 132 LEU A CA 1
ATOM 1017 C C . LEU A 1 132 ? 29.763 23.508 -9.695 1.00 93.25 132 LEU A C 1
ATOM 1019 O O . LEU A 1 132 ? 30.633 24.119 -10.320 1.00 93.25 132 LEU A O 1
ATOM 1023 N N . ILE A 1 133 ? 30.045 22.433 -8.951 1.00 92.50 133 ILE A N 1
ATOM 1024 C CA . ILE A 1 133 ? 31.401 21.870 -8.839 1.00 92.50 133 ILE A CA 1
ATOM 1025 C C . ILE A 1 133 ? 31.904 21.397 -10.209 1.00 92.50 133 ILE A C 1
ATOM 1027 O O . ILE A 1 133 ? 33.019 21.742 -10.608 1.00 92.50 133 ILE A O 1
ATOM 1031 N N . ILE A 1 134 ? 31.081 20.650 -10.954 1.00 93.31 134 ILE A N 1
ATOM 1032 C CA . ILE A 1 134 ? 31.444 20.146 -12.287 1.00 93.31 134 ILE A CA 1
ATOM 1033 C C . ILE A 1 134 ? 31.650 21.310 -13.264 1.00 93.31 134 ILE A C 1
ATOM 1035 O O . ILE A 1 134 ? 32.662 21.340 -13.965 1.00 93.31 134 ILE A O 1
ATOM 1039 N N . ALA A 1 135 ? 30.754 22.301 -13.285 1.00 92.50 135 ALA A N 1
ATOM 1040 C CA . ALA A 1 135 ? 30.889 23.482 -14.139 1.00 92.50 135 ALA A CA 1
ATOM 1041 C C . ALA A 1 135 ? 32.174 24.273 -13.830 1.00 92.50 135 ALA A C 1
ATOM 1043 O O . ALA A 1 135 ? 32.904 24.656 -14.750 1.00 92.50 135 ALA A O 1
ATOM 1044 N N . GLY A 1 136 ? 32.499 24.456 -12.546 1.00 92.56 136 GLY A N 1
ATOM 1045 C CA . GLY A 1 136 ? 33.746 25.084 -12.108 1.00 92.56 136 GLY A CA 1
ATOM 1046 C C . GLY A 1 136 ? 34.984 24.301 -12.550 1.00 92.56 136 GLY A C 1
ATOM 1047 O O . GLY A 1 136 ? 35.938 24.893 -13.056 1.00 92.56 136 GLY A O 1
ATOM 1048 N N . PHE A 1 137 ? 34.955 22.972 -12.436 1.00 91.06 137 PHE A N 1
ATOM 1049 C CA . PHE A 1 137 ? 36.056 22.108 -12.861 1.00 91.06 137 PHE A CA 1
ATOM 1050 C C . PHE A 1 137 ? 36.257 22.127 -14.383 1.00 91.06 137 PHE A C 1
ATOM 1052 O O . PHE A 1 137 ? 37.387 22.247 -14.860 1.00 91.06 137 PHE A O 1
ATOM 1059 N N . VAL A 1 138 ? 35.172 22.093 -15.161 1.00 90.56 138 VAL A N 1
ATOM 1060 C CA . VAL A 1 138 ? 35.218 22.199 -16.628 1.00 90.56 138 VAL A CA 1
ATOM 1061 C C . VAL A 1 138 ? 35.776 23.555 -17.063 1.00 90.56 138 VAL A C 1
ATOM 1063 O O . VAL A 1 138 ? 36.659 23.596 -17.919 1.00 90.56 138 VAL A O 1
ATOM 1066 N N . LEU A 1 139 ? 35.340 24.662 -16.450 1.00 86.19 139 LEU A N 1
ATOM 1067 C CA . LEU A 1 139 ? 35.883 25.999 -16.727 1.00 86.19 139 LEU A CA 1
ATOM 1068 C C . LEU A 1 139 ? 37.353 26.134 -16.305 1.00 86.19 139 LEU A C 1
ATOM 1070 O O . LEU A 1 139 ? 38.153 26.744 -17.022 1.00 86.19 139 LEU A O 1
ATOM 1074 N N . TYR A 1 140 ? 37.732 25.538 -15.175 1.00 87.19 140 TYR A N 1
ATOM 1075 C CA . TYR A 1 140 ? 39.116 25.490 -14.711 1.00 87.19 140 TYR A CA 1
ATOM 1076 C C . TYR A 1 140 ? 40.011 24.755 -15.715 1.00 87.19 140 TYR A C 1
ATOM 1078 O O . TYR A 1 140 ? 41.027 25.304 -16.149 1.00 87.19 140 TYR A O 1
ATOM 1086 N N . LEU A 1 141 ? 39.604 23.563 -16.164 1.00 81.44 141 LEU A N 1
ATOM 1087 C CA . LEU A 1 141 ? 40.323 22.800 -17.185 1.00 81.44 141 LEU A CA 1
ATOM 1088 C C . LEU A 1 141 ? 40.320 23.499 -18.545 1.00 81.44 141 LEU A C 1
ATOM 1090 O O . LEU A 1 141 ? 41.338 23.478 -19.235 1.00 81.44 141 LEU A O 1
ATOM 1094 N N . TYR A 1 142 ? 39.223 24.155 -18.922 1.00 79.62 142 TYR A N 1
ATOM 1095 C CA . TYR A 1 142 ? 39.151 24.958 -20.141 1.00 79.62 142 TYR A CA 1
ATOM 1096 C C . TYR A 1 142 ? 40.204 26.074 -20.129 1.00 79.62 142 TYR A C 1
ATOM 1098 O O . TYR A 1 142 ? 40.947 26.247 -21.098 1.00 79.62 142 TYR A O 1
ATOM 1106 N N . LYS A 1 143 ? 40.347 26.772 -18.996 1.00 74.31 143 LYS A N 1
ATOM 1107 C CA . LYS A 1 143 ? 41.374 27.802 -18.801 1.00 74.31 143 LYS A CA 1
ATOM 1108 C C . LYS A 1 143 ? 42.791 27.214 -18.743 1.00 74.31 143 LYS A C 1
ATOM 1110 O O . LYS A 1 143 ? 43.724 27.842 -19.239 1.00 74.31 143 LYS A O 1
ATOM 1115 N N . HIS A 1 144 ? 42.973 26.016 -18.182 1.00 67.25 144 HIS A N 1
ATOM 1116 C CA . HIS A 1 144 ? 44.291 25.380 -18.051 1.00 67.25 144 HIS A CA 1
ATOM 1117 C C . HIS A 1 144 ? 44.782 24.674 -19.328 1.00 67.25 144 HIS A C 1
ATOM 1119 O O . HIS A 1 144 ? 45.987 24.629 -19.568 1.00 67.25 144 HIS A O 1
ATOM 1125 N N . ARG A 1 145 ? 43.883 24.192 -20.199 1.00 61.09 145 ARG A N 1
ATOM 1126 C CA . ARG A 1 145 ? 44.237 23.671 -21.537 1.00 61.09 145 ARG A CA 1
ATOM 1127 C C . ARG A 1 145 ? 44.622 24.769 -22.533 1.00 61.09 145 ARG A C 1
ATOM 1129 O O . ARG A 1 145 ? 45.282 24.473 -23.521 1.00 61.09 145 ARG A O 1
ATOM 1136 N N . ARG A 1 146 ? 44.232 26.024 -22.284 1.00 55.22 146 ARG A N 1
ATOM 1137 C CA . ARG A 1 146 ? 44.501 27.189 -23.150 1.00 55.22 146 ARG A CA 1
ATOM 1138 C C . ARG A 1 146 ? 45.807 27.926 -22.816 1.00 55.22 146 ARG A C 1
ATOM 1140 O O . ARG A 1 146 ? 45.980 29.057 -23.256 1.00 55.22 146 ARG A O 1
ATOM 1147 N N . ARG A 1 147 ? 46.744 27.323 -22.073 1.00 57.22 147 ARG A N 1
ATOM 1148 C CA . ARG A 1 147 ? 48.145 27.771 -22.121 1.00 57.22 147 ARG A CA 1
ATOM 1149 C C . ARG A 1 147 ? 48.814 27.050 -23.293 1.00 57.22 147 ARG A C 1
ATOM 1151 O O . ARG A 1 147 ? 49.091 25.858 -23.148 1.00 57.22 147 ARG A O 1
ATOM 1158 N N . PRO A 1 148 ? 49.015 27.700 -24.455 1.00 53.28 148 PRO A N 1
ATOM 1159 C CA . PRO A 1 148 ? 49.709 27.066 -25.565 1.00 53.28 148 PRO A CA 1
ATOM 1160 C C . PRO A 1 148 ? 51.086 26.633 -25.066 1.00 53.28 148 PRO A C 1
ATOM 1162 O O . PRO A 1 148 ? 51.886 27.455 -24.621 1.00 53.28 148 PRO A O 1
ATOM 1165 N N . LYS A 1 149 ? 51.354 25.326 -25.095 1.00 55.72 149 LYS A N 1
ATOM 1166 C CA . LYS A 1 149 ? 52.729 24.844 -25.031 1.00 55.72 149 LYS A CA 1
ATOM 1167 C C . LYS A 1 149 ? 53.376 25.359 -26.307 1.00 55.72 149 LYS A C 1
ATOM 1169 O O . LYS A 1 149 ? 52.982 24.936 -27.389 1.00 55.72 149 LYS A O 1
ATOM 1174 N N . VAL A 1 150 ? 54.281 26.325 -26.173 1.00 56.41 150 VAL A N 1
ATOM 1175 C CA . VAL A 1 150 ? 55.101 26.807 -27.284 1.00 56.41 150 VAL A CA 1
ATOM 1176 C C . VAL A 1 150 ? 55.745 25.568 -27.912 1.00 56.41 150 VAL A C 1
ATOM 1178 O O . VAL A 1 150 ? 56.435 24.844 -27.189 1.00 56.41 150 VAL A O 1
ATOM 1181 N N . PRO A 1 151 ? 55.498 25.251 -29.194 1.00 59.56 151 PRO A N 1
ATOM 1182 C CA . PRO A 1 151 ? 56.272 24.217 -29.850 1.00 59.56 151 PRO A CA 1
ATOM 1183 C C . PRO A 1 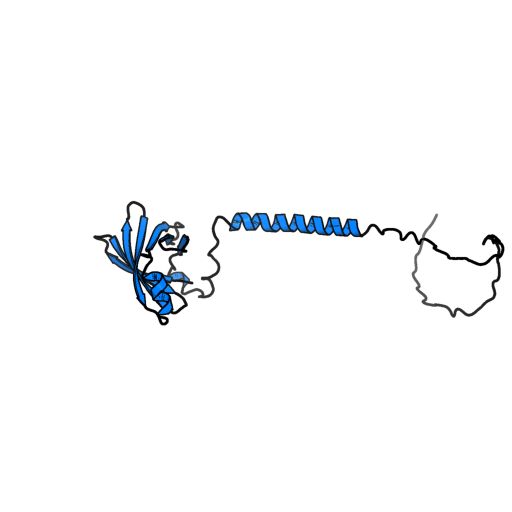151 ? 57.696 24.758 -29.959 1.00 59.56 151 PRO A C 1
ATOM 1185 O O . PRO A 1 151 ? 57.980 25.636 -30.770 1.00 59.56 151 PRO A O 1
ATOM 1188 N N . PHE A 1 152 ? 58.592 24.279 -29.097 1.00 54.19 152 PHE A N 1
ATOM 1189 C CA . PHE A 1 152 ? 60.018 24.428 -29.335 1.00 54.19 152 PHE A CA 1
ATOM 1190 C C . PHE A 1 152 ? 60.308 23.552 -30.552 1.00 54.19 152 PHE A C 1
ATOM 1192 O O . PHE A 1 152 ? 60.393 22.329 -30.441 1.00 54.19 152 PHE A O 1
ATOM 1199 N N . ASN A 1 153 ? 60.324 24.167 -31.733 1.00 50.75 153 ASN A N 1
ATOM 1200 C CA . ASN A 1 153 ? 60.658 23.483 -32.969 1.00 50.75 153 ASN A CA 1
ATOM 1201 C C . ASN A 1 153 ? 62.162 23.202 -32.910 1.00 50.75 153 ASN A C 1
ATOM 1203 O O . ASN A 1 153 ? 62.981 24.047 -33.264 1.00 50.75 153 ASN A O 1
ATOM 1207 N N . GLY A 1 154 ? 62.524 22.053 -32.339 1.00 56.19 154 GLY A N 1
ATOM 1208 C CA . GLY A 1 154 ? 63.881 21.539 -32.385 1.00 56.19 154 GLY A CA 1
ATOM 1209 C C . GLY A 1 154 ? 64.240 21.335 -33.847 1.00 56.19 154 GLY A C 1
ATOM 1210 O O . GLY A 1 154 ? 63.766 20.393 -34.476 1.00 56.19 154 GLY A O 1
ATOM 1211 N N . TYR A 1 155 ? 65.038 22.249 -34.390 1.00 48.97 155 TYR A N 1
ATOM 1212 C CA . TYR A 1 155 ? 65.650 22.100 -35.699 1.00 48.97 155 TYR A CA 1
ATOM 1213 C C . TYR A 1 155 ? 66.660 20.950 -35.590 1.00 48.97 155 TYR A C 1
ATOM 1215 O O . TYR A 1 155 ? 67.829 21.148 -35.278 1.00 48.97 155 TYR A O 1
ATOM 1223 N N . ALA A 1 156 ? 66.194 19.717 -35.774 1.00 59.53 156 ALA A N 1
ATOM 1224 C CA . ALA A 1 156 ? 67.058 18.572 -36.022 1.00 59.53 156 ALA A CA 1
ATOM 1225 C C . ALA A 1 156 ? 67.421 18.587 -37.514 1.00 59.53 156 ALA A C 1
ATOM 1227 O O . ALA A 1 156 ? 66.943 17.773 -38.302 1.00 59.53 156 ALA A O 1
ATOM 1228 N N . GLY A 1 157 ? 68.214 19.588 -37.904 1.00 50.47 157 GLY A N 1
ATOM 1229 C CA . GLY A 1 157 ? 68.856 19.642 -39.209 1.00 50.47 157 GLY A CA 1
ATOM 1230 C C . GLY A 1 157 ? 69.966 18.605 -39.233 1.00 50.47 157 GLY A C 1
ATOM 1231 O O . GLY A 1 157 ? 71.019 18.789 -38.628 1.00 50.47 157 GLY A O 1
ATOM 1232 N N . HIS A 1 158 ? 69.725 17.477 -39.893 1.00 51.53 158 HIS A N 1
ATOM 1233 C CA . HIS A 1 158 ? 70.823 16.628 -40.318 1.00 51.53 158 HIS A CA 1
ATOM 1234 C C . HIS A 1 158 ? 71.495 17.306 -41.515 1.00 51.53 158 HIS A C 1
ATOM 1236 O O . HIS A 1 158 ? 71.091 17.107 -42.656 1.00 51.53 158 HIS A O 1
ATOM 1242 N N . GLU A 1 159 ? 72.500 18.134 -41.248 1.00 50.06 159 GLU A N 1
ATOM 1243 C CA . GLU A 1 159 ? 73.366 18.712 -42.274 1.00 50.06 159 GLU A CA 1
ATOM 1244 C C . GLU A 1 159 ? 74.702 17.975 -42.291 1.00 50.06 159 GLU A C 1
ATOM 1246 O O . GLU A 1 159 ? 75.663 18.303 -41.600 1.00 50.06 159 GLU A O 1
ATOM 1251 N N . ASN A 1 160 ? 74.760 16.921 -43.097 1.00 48.62 160 ASN A N 1
ATOM 1252 C CA . ASN A 1 160 ? 76.011 16.320 -43.527 1.00 48.62 160 ASN A CA 1
ATOM 1253 C C . ASN A 1 160 ? 76.421 16.889 -44.890 1.00 48.62 160 ASN A C 1
ATOM 1255 O O . ASN A 1 160 ? 76.430 16.172 -45.886 1.00 48.62 160 ASN A O 1
ATOM 1259 N N . THR A 1 161 ? 76.815 18.161 -44.984 1.00 46.50 161 THR A N 1
ATOM 1260 C CA . THR A 1 161 ? 77.657 18.567 -46.123 1.00 46.50 161 THR A CA 1
ATOM 1261 C C . THR A 1 161 ? 78.533 19.777 -45.809 1.00 46.50 161 THR A C 1
ATOM 1263 O O . THR A 1 161 ? 78.073 20.847 -45.430 1.00 46.50 161 THR A O 1
ATOM 1266 N N . ASN A 1 162 ? 79.836 19.564 -45.970 1.00 49.28 162 ASN A N 1
ATOM 1267 C CA . ASN A 1 162 ? 80.942 20.473 -45.690 1.00 49.28 162 ASN A CA 1
ATOM 1268 C C . ASN A 1 162 ? 80.970 21.732 -46.580 1.00 49.28 162 ASN A C 1
ATOM 1270 O O . ASN A 1 162 ? 81.829 21.807 -47.457 1.00 49.28 162 ASN A O 1
ATOM 1274 N N . VAL A 1 163 ? 80.131 22.750 -46.359 1.00 47.16 163 VAL A N 1
ATOM 1275 C CA . VAL A 1 163 ? 80.378 24.076 -46.966 1.00 47.16 163 VAL A CA 1
ATOM 1276 C C . VAL A 1 163 ? 79.955 25.229 -46.042 1.00 47.16 163 VAL A C 1
ATOM 1278 O O . VAL A 1 163 ? 78.796 25.608 -45.976 1.00 47.16 163 VAL A O 1
ATOM 1281 N N . ARG A 1 164 ? 80.956 25.792 -45.348 1.00 45.69 164 ARG A N 1
ATOM 1282 C CA . ARG A 1 164 ? 81.144 27.217 -44.997 1.00 45.69 164 ARG A CA 1
ATOM 1283 C C . ARG A 1 164 ? 79.892 28.020 -44.582 1.00 45.69 164 ARG A C 1
ATOM 1285 O O . ARG A 1 164 ? 79.210 28.612 -45.412 1.00 45.69 164 ARG A O 1
ATOM 1292 N N . ALA A 1 165 ? 79.702 28.161 -43.268 1.00 50.62 165 ALA A N 1
ATOM 1293 C CA . ALA A 1 165 ? 78.786 29.132 -42.673 1.00 50.62 165 ALA A CA 1
ATOM 1294 C C . ALA A 1 165 ? 79.140 30.564 -43.115 1.00 50.62 165 ALA A C 1
ATOM 1296 O O . ALA A 1 165 ? 80.227 31.059 -42.808 1.00 50.62 165 ALA A O 1
ATOM 1297 N N . THR A 1 166 ? 78.216 31.230 -43.810 1.00 49.56 166 THR A N 1
ATOM 1298 C CA . THR A 1 166 ? 78.293 32.671 -44.076 1.00 49.56 166 THR A CA 1
ATOM 1299 C C . THR A 1 166 ? 77.032 33.303 -43.502 1.00 49.56 166 THR A C 1
ATOM 1301 O O . THR A 1 166 ? 75.921 32.988 -43.914 1.00 49.56 166 THR A O 1
ATOM 1304 N N . PHE A 1 167 ? 77.213 34.107 -42.458 1.00 50.81 167 PHE A N 1
ATOM 1305 C CA . PHE A 1 167 ? 76.150 34.816 -41.755 1.00 50.81 167 PHE A CA 1
ATOM 1306 C C . PHE A 1 167 ? 75.785 36.055 -42.575 1.00 50.81 167 PHE A C 1
ATOM 1308 O O . PHE A 1 167 ? 76.517 37.044 -42.543 1.00 50.81 167 PHE A O 1
ATOM 1315 N N . GLU A 1 168 ? 74.691 36.003 -43.332 1.00 54.53 168 GLU A N 1
ATOM 1316 C CA . GLU A 1 168 ? 74.196 37.177 -44.054 1.00 54.53 168 GLU A CA 1
ATOM 1317 C C . GLU A 1 168 ? 73.141 37.902 -43.216 1.00 54.53 168 GLU A C 1
ATOM 1319 O O . GLU A 1 168 ? 72.069 37.392 -42.895 1.00 54.53 168 GLU A O 1
ATOM 1324 N N . ASN A 1 169 ? 73.528 39.101 -42.786 1.00 35.00 169 ASN A N 1
ATOM 1325 C CA . ASN A 1 169 ? 72.748 40.010 -41.966 1.00 35.00 169 ASN A CA 1
ATOM 1326 C C . ASN A 1 169 ? 71.650 40.664 -42.835 1.00 35.00 169 ASN A C 1
ATOM 1328 O O . ASN A 1 169 ? 71.996 41.356 -43.794 1.00 35.00 169 ASN A O 1
ATOM 1332 N N . PRO A 1 170 ? 70.352 40.526 -42.502 1.00 55.66 170 PRO A N 1
ATOM 1333 C CA . PRO A 1 170 ? 69.232 40.969 -43.346 1.00 55.66 170 PRO A CA 1
ATOM 1334 C C . PRO A 1 170 ? 69.054 42.496 -43.431 1.00 55.66 170 PRO A C 1
ATOM 1336 O O . PRO A 1 170 ? 68.061 42.978 -43.968 1.00 55.66 170 PRO A O 1
ATOM 1339 N N . MET A 1 171 ? 69.993 43.282 -42.896 1.00 49.06 171 MET A N 1
ATOM 1340 C CA . MET A 1 171 ? 69.876 44.740 -42.829 1.00 49.06 171 MET A CA 1
ATOM 1341 C C . MET A 1 171 ? 70.086 45.467 -44.162 1.00 49.06 171 MET A C 1
ATOM 1343 O O . MET A 1 171 ? 69.787 46.655 -44.213 1.00 49.06 171 MET A O 1
ATOM 1347 N N . TYR A 1 172 ? 70.537 44.796 -45.229 1.00 45.66 172 TYR A N 1
ATOM 1348 C CA . TYR A 1 172 ? 70.573 45.364 -46.580 1.00 45.66 172 TYR A CA 1
ATOM 1349 C C . TYR A 1 172 ? 70.530 44.260 -47.647 1.00 45.66 172 TYR A C 1
ATOM 1351 O O . TYR A 1 172 ? 71.576 43.834 -48.121 1.00 45.66 172 TYR A O 1
ATOM 1359 N N . ASP A 1 173 ? 69.342 43.859 -48.101 1.00 45.91 173 ASP A N 1
ATOM 1360 C CA . ASP A 1 173 ? 69.211 43.577 -49.531 1.00 45.91 173 ASP A CA 1
ATOM 1361 C C . ASP A 1 173 ? 67.949 44.237 -50.090 1.00 45.91 173 ASP A C 1
ATOM 1363 O O . ASP A 1 173 ? 66.808 43.951 -49.724 1.00 45.91 173 ASP A O 1
ATOM 1367 N N . ARG A 1 174 ? 68.215 45.240 -50.919 1.00 55.72 174 ARG A N 1
ATOM 1368 C CA . ARG A 1 174 ? 67.273 46.146 -51.553 1.00 55.72 174 ARG A CA 1
ATOM 1369 C C . ARG A 1 174 ? 67.209 45.718 -53.007 1.00 55.72 174 ARG A C 1
ATOM 1371 O O . ARG A 1 174 ? 67.938 46.264 -53.821 1.00 55.72 174 ARG A O 1
ATOM 1378 N N . ASN A 1 175 ? 66.313 44.788 -53.318 1.00 40.97 175 ASN A N 1
ATOM 1379 C CA . ASN A 1 175 ? 65.952 44.461 -54.695 1.00 40.97 175 ASN A CA 1
ATOM 1380 C C . ASN A 1 175 ? 64.432 44.464 -54.849 1.00 40.97 175 ASN A C 1
ATOM 1382 O O . ASN A 1 175 ? 63.739 43.453 -54.856 1.00 40.97 175 ASN A O 1
ATOM 1386 N N . ILE A 1 176 ? 63.947 45.697 -54.935 1.00 50.03 176 ILE A N 1
ATOM 1387 C CA . ILE A 1 176 ? 62.655 46.091 -55.475 1.00 50.03 176 ILE A CA 1
ATOM 1388 C C . ILE A 1 176 ? 62.740 45.917 -56.996 1.00 50.03 176 ILE A C 1
ATOM 1390 O O . ILE A 1 176 ? 63.665 46.464 -57.596 1.00 50.03 176 ILE A O 1
ATOM 1394 N N . GLN A 1 177 ? 61.767 45.241 -57.610 1.00 35.88 177 GLN A N 1
ATOM 1395 C CA . GLN A 1 177 ? 61.199 45.600 -58.920 1.00 35.88 177 GLN A CA 1
ATOM 1396 C C . GLN A 1 177 ? 59.908 44.791 -59.188 1.00 35.88 177 GLN A C 1
ATOM 1398 O O . GLN A 1 177 ? 59.687 43.773 -58.535 1.00 35.88 177 GLN A O 1
ATOM 1403 N N . PRO A 1 178 ? 58.984 45.301 -60.020 1.00 41.59 178 PRO A N 1
ATOM 1404 C CA . PRO A 1 178 ? 57.705 45.823 -59.533 1.00 41.59 178 PRO A CA 1
ATOM 1405 C C . PRO A 1 178 ? 56.485 45.198 -60.243 1.00 41.59 178 PRO A C 1
ATOM 1407 O O . PRO A 1 178 ? 56.647 44.564 -61.278 1.00 41.59 178 PRO A O 1
ATOM 1410 N N . THR A 1 179 ? 55.271 45.513 -59.751 1.00 36.09 179 THR A N 1
ATOM 1411 C CA . THR A 1 179 ? 53.985 45.568 -60.511 1.00 36.09 179 THR A CA 1
ATOM 1412 C C . THR A 1 179 ? 53.473 44.232 -61.100 1.00 36.09 179 THR A C 1
ATOM 1414 O O . THR A 1 179 ? 54.158 43.570 -61.857 1.00 36.09 179 THR A O 1
ATOM 1417 N N . ASP A 1 180 ? 52.289 43.701 -60.788 1.00 38.66 180 ASP A N 1
ATOM 1418 C CA . ASP A 1 180 ? 50.992 44.350 -60.593 1.00 38.66 180 ASP A CA 1
ATOM 1419 C C . ASP A 1 180 ? 50.188 43.681 -59.467 1.00 38.66 180 ASP A C 1
ATOM 1421 O O . ASP A 1 180 ? 49.632 42.592 -59.613 1.00 38.66 180 ASP A O 1
ATOM 1425 N N . ILE A 1 181 ? 50.074 44.374 -58.335 1.00 40.59 181 ILE A N 1
ATOM 1426 C CA . ILE A 1 181 ? 48.955 44.178 -57.416 1.00 40.59 181 ILE A CA 1
ATOM 1427 C C . ILE A 1 181 ? 47.879 45.129 -57.931 1.00 40.59 181 ILE A C 1
ATOM 1429 O O . ILE A 1 181 ? 47.948 46.330 -57.668 1.00 40.59 181 ILE A O 1
ATOM 1433 N N . MET A 1 182 ? 46.912 44.622 -58.700 1.00 35.12 182 MET A N 1
ATOM 1434 C CA . MET A 1 182 ? 45.704 45.397 -58.969 1.00 35.12 182 MET A CA 1
ATOM 1435 C C . MET A 1 182 ? 44.909 45.523 -57.669 1.00 35.12 182 MET A C 1
ATOM 1437 O O . MET A 1 182 ? 44.226 44.606 -57.223 1.00 35.12 182 MET A O 1
ATOM 1441 N N . ALA A 1 183 ? 45.152 46.674 -57.048 1.00 38.00 183 ALA A N 1
ATOM 1442 C CA . ALA A 1 183 ? 44.321 47.462 -56.162 1.00 38.00 183 ALA A CA 1
ATOM 1443 C C . ALA A 1 183 ? 43.021 46.799 -55.679 1.00 38.00 183 ALA A C 1
ATOM 1445 O O . ALA A 1 183 ? 41.999 46.749 -56.360 1.00 38.00 183 ALA A O 1
ATOM 1446 N N . THR A 1 184 ? 43.053 46.404 -54.411 1.00 37.69 184 THR A N 1
ATOM 1447 C CA . THR A 1 184 ? 41.901 46.475 -53.519 1.00 37.69 184 THR A CA 1
ATOM 1448 C C . THR A 1 184 ? 41.446 47.933 -53.396 1.00 37.69 184 THR A C 1
ATOM 1450 O O . THR A 1 184 ? 41.922 48.655 -52.521 1.00 37.69 184 THR A O 1
ATOM 1453 N N . GLU A 1 185 ? 40.520 48.366 -54.246 1.00 39.53 185 GLU A N 1
ATOM 1454 C CA . GLU A 1 185 ? 39.686 49.545 -53.990 1.00 39.53 185 GLU A CA 1
ATOM 1455 C C . GLU A 1 185 ? 38.326 49.073 -53.470 1.00 39.53 185 GLU A C 1
ATOM 1457 O O . GLU A 1 185 ? 37.327 49.029 -54.180 1.00 39.53 185 GLU A O 1
ATOM 1462 N N . ALA A 1 186 ? 38.288 48.673 -52.199 1.00 37.91 186 ALA A N 1
ATOM 1463 C CA . ALA A 1 186 ? 37.065 48.817 -51.423 1.00 37.91 186 ALA A CA 1
ATOM 1464 C C . ALA A 1 186 ? 37.179 50.165 -50.709 1.00 37.91 186 ALA A C 1
ATOM 1466 O O . ALA A 1 186 ? 37.692 50.262 -49.595 1.00 37.91 186 ALA A O 1
ATOM 1467 N N . GLU A 1 187 ? 36.776 51.212 -51.424 1.00 34.91 187 GLU A N 1
ATOM 1468 C CA . GLU A 1 187 ? 36.556 52.549 -50.893 1.00 34.91 187 GLU A CA 1
ATOM 1469 C C . GLU A 1 187 ? 35.590 52.445 -49.704 1.00 34.91 187 GLU A C 1
ATOM 1471 O O . GLU A 1 187 ? 34.396 52.198 -49.864 1.00 34.91 187 GLU A O 1
ATOM 1476 N N . PHE A 1 188 ? 36.110 52.576 -48.484 1.00 36.75 188 PHE A N 1
ATOM 1477 C CA . PHE A 1 188 ? 35.283 52.741 -47.296 1.00 36.75 188 PHE A CA 1
ATOM 1478 C C . PHE A 1 188 ? 35.411 54.193 -46.847 1.00 36.75 188 PHE A C 1
ATOM 1480 O O . PHE A 1 188 ? 36.251 54.551 -46.021 1.00 36.75 188 PHE A O 1
ATOM 1487 N N . THR A 1 189 ? 34.587 55.053 -47.445 1.00 47.00 189 THR A N 1
ATOM 1488 C CA . THR A 1 189 ? 34.359 56.411 -46.955 1.00 47.00 189 THR A CA 1
ATOM 1489 C C . THR A 1 189 ? 33.791 56.336 -45.543 1.00 47.00 189 THR A C 1
ATOM 1491 O O . THR A 1 189 ? 32.614 56.027 -45.352 1.00 47.00 189 THR A O 1
ATOM 1494 N N . VAL A 1 190 ? 34.612 56.651 -44.545 1.00 41.25 190 VAL A N 1
ATOM 1495 C CA . VAL A 1 190 ? 34.133 56.984 -43.202 1.00 41.25 190 VAL A CA 1
ATOM 1496 C C . VAL A 1 190 ? 34.664 58.362 -42.860 1.00 41.25 190 VAL A C 1
ATOM 1498 O O . VAL A 1 190 ? 35.818 58.538 -42.477 1.00 41.25 190 VAL A O 1
ATOM 1501 N N . SER A 1 191 ? 33.781 59.349 -43.013 1.00 45.38 191 SER A N 1
ATOM 1502 C CA . SER A 1 191 ? 33.913 60.656 -42.381 1.00 45.38 191 SER A CA 1
ATOM 1503 C C . SER A 1 191 ? 34.242 60.471 -40.908 1.00 45.38 191 SER A C 1
ATOM 1505 O O . SER A 1 191 ? 33.429 59.940 -40.156 1.00 45.38 191 SER A O 1
ATOM 1507 N N . THR A 1 192 ? 35.400 60.961 -40.481 1.00 50.03 192 THR A N 1
ATOM 1508 C CA . THR A 1 192 ? 35.604 61.304 -39.075 1.00 50.03 192 THR A CA 1
ATOM 1509 C C . THR A 1 192 ? 36.240 62.681 -39.012 1.00 50.03 192 THR A C 1
ATOM 1511 O O . THR A 1 192 ? 37.395 62.882 -39.375 1.00 50.03 192 THR A O 1
ATOM 1514 N N . VAL A 1 193 ? 35.419 63.643 -38.602 1.00 47.22 193 VAL A N 1
ATOM 1515 C CA . VAL A 1 193 ? 35.828 64.980 -38.184 1.00 47.22 193 VAL A CA 1
ATOM 1516 C C . VAL A 1 193 ? 36.610 64.837 -36.882 1.00 47.22 193 VAL A C 1
ATOM 1518 O O . VAL A 1 193 ? 36.103 64.246 -35.931 1.00 47.22 193 VAL A O 1
ATOM 1521 N N . CYS A 1 194 ? 37.802 65.426 -36.821 1.00 41.97 194 CYS A N 1
ATOM 1522 C CA . CYS A 1 194 ? 38.527 65.634 -35.572 1.00 41.97 194 CYS A CA 1
ATOM 1523 C C . CYS A 1 194 ? 38.917 67.113 -35.478 1.00 41.97 194 CYS A C 1
ATOM 1525 O O . CYS A 1 194 ? 39.778 67.587 -36.212 1.00 41.97 194 CYS A O 1
ATOM 1527 N N . THR A 1 195 ? 38.270 67.839 -34.570 1.00 46.62 195 THR A N 1
ATOM 1528 C CA . THR A 1 195 ? 38.756 69.107 -34.010 1.00 46.62 195 THR A CA 1
ATOM 1529 C C . THR A 1 195 ? 40.077 68.891 -33.273 1.00 46.62 195 THR A C 1
ATOM 1531 O O . THR A 1 195 ? 40.158 67.985 -32.443 1.00 46.62 195 THR A O 1
ATOM 1534 N N . ALA A 1 196 ? 41.067 69.757 -33.506 1.00 35.53 196 ALA A N 1
ATOM 1535 C CA . ALA A 1 196 ? 42.218 69.927 -32.622 1.00 35.53 196 ALA A CA 1
ATOM 1536 C C . ALA A 1 196 ? 42.801 71.352 -32.730 1.00 35.53 196 ALA A C 1
ATOM 1538 O O . ALA A 1 196 ? 43.310 71.721 -33.783 1.00 35.53 196 ALA A O 1
ATOM 1539 N N . VAL A 1 197 ? 42.705 72.053 -31.589 1.00 37.62 197 VAL A N 1
ATOM 1540 C CA . VAL A 1 197 ? 43.481 73.194 -31.041 1.00 37.62 197 VAL A CA 1
ATOM 1541 C C . VAL A 1 197 ? 43.543 74.500 -31.833 1.00 37.62 197 VAL A C 1
ATOM 1543 O O . VAL A 1 197 ? 44.295 74.585 -32.824 1.00 37.62 197 VAL A O 1
#

Foldseek 3Di:
DKDKAFPDADPVQQKTWIWIQDPQRKIWTWIWGADPVQQKTKTWTDDIDHPDCVVVVQRPPQRWMFTFGWDDPDPPGKIKTWGWIRGPPTGIDIDIDDDPVCVVPDPPPPPDPPPPPPVVVVCVPVVVVVVVVVVVVVVVVVVVVPPDPPPPPPPPDPDPDDDDDDDDDPPDDDDDDYDDPPDPPPDDDDDDDDDDD

Radius of gyration: 40.84 Å; chains: 1; bounding box: 98×94×81 Å

Secondary structure (DSSP, 8-state):
--EEEEEEEETTTTEEEEEEE-TTS-EEEEEEEEETTTTEEEEEEEEEE-S-GGGHHHHHTTT-EEEEEEEE-STT--EEEEEEEESTT--EEEEE---TTTTTS-GGGTTS----TTHHHHHHHHHHHHHHHHHHHHHHHHHHHTS----------------------TT--------------------------

Sequence (197 aa):
PAMLRVTGFQVVNSKVNATMIDHSGVEVHLAGIYKKEDFHLLLQVYQITGPVEIFVNKFKDDHWALDGHVSSESPGGTFIYQGSVKGQGFGQFGFQRLDLRLLESDPESIGRHFASNSSSVAAAILVPFIALIIAGFVLYLYKHRRRPKVPFNGYAGHENTNVRATFENPMYDRNIQPTDIMATEAEFTVSTVCTAV

Organism: Neovison vison (NCBI:txid452646)